Protein AF-A0A950GQM3-F1 (afdb_monomer)

Radius of gyration: 27.3 Å; Cα contacts (8 Å, |Δi|>4): 125; chains: 1; bounding box: 74×33×79 Å

Structure (mmCIF, N/CA/C/O backbone):
data_AF-A0A950GQM3-F1
#
_entry.id   AF-A0A950GQM3-F1
#
loop_
_atom_site.group_PDB
_atom_site.id
_atom_site.type_symbol
_atom_site.label_atom_id
_atom_site.label_alt_id
_atom_site.label_comp_id
_atom_site.label_asym_id
_atom_site.label_entity_id
_atom_site.label_seq_id
_atom_site.pdbx_PDB_ins_code
_atom_site.Cartn_x
_atom_site.Cartn_y
_atom_site.Cartn_z
_atom_site.occupancy
_atom_site.B_iso_or_equiv
_atom_site.auth_seq_id
_atom_site.auth_comp_id
_atom_site.auth_asym_id
_atom_site.auth_atom_id
_atom_site.pdbx_PDB_model_num
ATOM 1 N N . MET A 1 1 ? -43.188 -17.577 -47.346 1.00 51.38 1 MET A N 1
ATOM 2 C CA . MET A 1 1 ? -42.292 -16.451 -47.679 1.00 51.38 1 MET A CA 1
ATOM 3 C C . MET A 1 1 ? -41.549 -16.093 -46.398 1.00 51.38 1 MET A C 1
ATOM 5 O O . MET A 1 1 ? -42.121 -15.475 -45.512 1.00 51.38 1 MET A O 1
ATOM 9 N N . SER A 1 2 ? -40.371 -16.684 -46.215 1.00 47.62 2 SER A N 1
ATOM 10 C CA . SER A 1 2 ? -39.609 -16.724 -44.961 1.00 47.62 2 SER A CA 1
ATOM 11 C C . SER A 1 2 ? -38.844 -15.420 -44.725 1.00 47.62 2 SER A C 1
ATOM 13 O O . SER A 1 2 ? -38.065 -14.982 -45.564 1.00 47.62 2 SER A O 1
ATOM 15 N N . THR A 1 3 ? -39.080 -14.801 -43.572 1.00 55.53 3 THR A N 1
ATOM 16 C CA . THR A 1 3 ? -38.386 -13.603 -43.091 1.00 55.53 3 THR A CA 1
ATOM 17 C C . THR A 1 3 ? -37.027 -13.971 -42.498 1.00 55.53 3 THR A C 1
ATOM 19 O O . THR A 1 3 ? -36.969 -14.485 -41.379 1.00 55.53 3 THR A O 1
ATOM 22 N N . GLU A 1 4 ? -35.936 -13.670 -43.197 1.00 56.16 4 GLU A N 1
ATOM 23 C CA . GLU A 1 4 ? -34.592 -13.702 -42.613 1.00 56.16 4 GLU A CA 1
ATOM 24 C C . GLU A 1 4 ? -34.353 -12.423 -41.797 1.00 56.16 4 GLU A C 1
ATOM 26 O O . GLU A 1 4 ? -34.047 -11.360 -42.336 1.00 56.16 4 GLU A O 1
ATOM 31 N N . ARG A 1 5 ? -34.510 -12.498 -40.469 1.00 62.78 5 ARG A N 1
ATOM 32 C CA . ARG A 1 5 ? -33.988 -11.459 -39.569 1.00 62.78 5 ARG A CA 1
ATOM 33 C C . ARG A 1 5 ? -32.486 -11.685 -39.431 1.00 62.78 5 ARG A C 1
ATOM 35 O O . ARG A 1 5 ? -32.059 -12.492 -38.610 1.00 62.78 5 ARG A O 1
ATOM 42 N N . GLY A 1 6 ? -31.697 -10.992 -40.249 1.00 63.22 6 GLY A N 1
ATOM 43 C CA . GLY A 1 6 ? -30.242 -10.978 -40.115 1.00 63.22 6 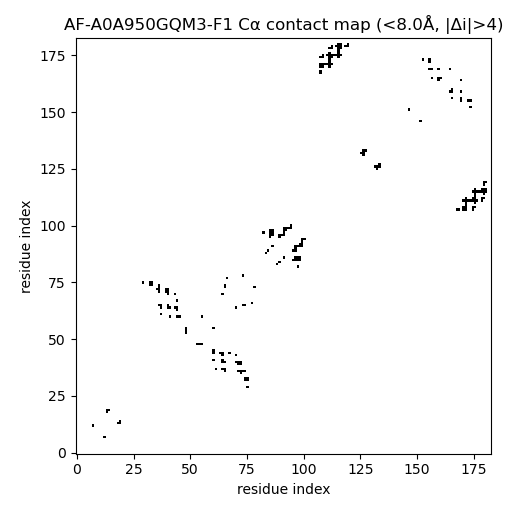GLY A CA 1
ATOM 44 C C . GLY A 1 6 ? -29.851 -10.546 -38.701 1.00 63.22 6 GLY A C 1
ATOM 45 O O . GLY A 1 6 ? -30.244 -9.470 -38.249 1.00 63.22 6 GLY A O 1
ATOM 46 N N . ALA A 1 7 ? -29.119 -11.402 -37.986 1.00 65.38 7 ALA A N 1
ATOM 47 C CA . ALA A 1 7 ? -28.609 -11.088 -36.657 1.00 65.38 7 ALA A CA 1
ATOM 48 C C . ALA A 1 7 ? -27.809 -9.766 -36.698 1.00 65.38 7 ALA A C 1
ATOM 50 O O . ALA A 1 7 ? -27.064 -9.538 -37.658 1.00 65.38 7 ALA A O 1
ATOM 51 N N . PRO A 1 8 ? -27.948 -8.877 -35.695 1.00 61.56 8 PRO A N 1
ATOM 52 C CA . PRO A 1 8 ? -27.270 -7.585 -35.703 1.00 61.56 8 PRO A CA 1
ATOM 53 C C . PRO A 1 8 ? -25.755 -7.782 -35.806 1.00 61.56 8 PRO A C 1
ATOM 55 O O . PRO A 1 8 ? -25.158 -8.531 -35.027 1.00 61.56 8 PRO A O 1
ATOM 58 N N . ARG A 1 9 ? -25.136 -7.110 -36.786 1.00 76.12 9 ARG A N 1
ATOM 59 C CA . ARG A 1 9 ? -23.693 -7.190 -37.057 1.00 76.12 9 ARG A CA 1
ATOM 60 C C . ARG A 1 9 ? -22.921 -6.801 -35.791 1.00 76.12 9 ARG A C 1
ATOM 62 O O . ARG A 1 9 ? -23.296 -5.842 -35.122 1.00 76.12 9 ARG A O 1
ATOM 69 N N . LEU A 1 10 ? -21.835 -7.509 -35.472 1.00 67.88 10 LEU A N 1
ATOM 70 C CA . LEU A 1 10 ? -21.019 -7.295 -34.260 1.00 67.88 10 LEU A CA 1
ATOM 71 C C . LEU A 1 10 ? -20.663 -5.807 -34.043 1.00 67.88 10 LEU A C 1
ATOM 73 O O . LEU A 1 10 ? -20.739 -5.299 -32.929 1.00 67.88 10 LEU A O 1
ATOM 77 N N . LEU A 1 11 ? -20.389 -5.094 -35.140 1.00 65.62 11 LEU A N 1
ATOM 78 C CA . LEU A 1 11 ? -20.119 -3.655 -35.167 1.00 65.62 11 LEU A CA 1
ATOM 79 C C . LEU A 1 11 ? -21.291 -2.799 -34.658 1.00 65.62 11 LEU A C 1
ATOM 81 O O . LEU A 1 11 ? -21.058 -1.858 -33.911 1.00 65.62 11 LEU A O 1
ATOM 85 N N . GLN A 1 12 ? -22.541 -3.150 -34.984 1.00 69.25 12 GLN A N 1
ATOM 86 C CA . GLN A 1 12 ? -23.728 -2.450 -34.473 1.00 69.25 12 GLN A CA 1
ATOM 87 C C . GLN A 1 12 ? -23.947 -2.692 -32.978 1.00 69.25 12 GLN A C 1
ATOM 89 O O . GLN A 1 12 ? -24.425 -1.806 -32.280 1.00 69.25 12 GLN A O 1
ATOM 94 N N . ARG A 1 13 ? -23.584 -3.873 -32.459 1.00 65.44 13 ARG A N 1
ATOM 95 C CA . ARG A 1 13 ? -23.688 -4.167 -31.017 1.00 65.44 13 ARG A CA 1
ATOM 96 C C . ARG A 1 13 ? -22.608 -3.446 -30.209 1.00 65.44 13 ARG A C 1
ATOM 98 O O . ARG A 1 13 ? -22.885 -3.008 -29.100 1.00 65.44 13 ARG A O 1
ATOM 105 N N . LEU A 1 14 ? -21.409 -3.294 -30.775 1.00 61.78 14 LEU A N 1
ATOM 106 C CA . LEU A 1 14 ? -20.315 -2.529 -30.169 1.00 61.78 14 LEU A CA 1
ATOM 107 C C . LEU A 1 14 ? -20.560 -1.014 -30.216 1.00 61.78 14 LEU A C 1
ATOM 109 O O . LEU A 1 14 ? -20.162 -0.317 -29.287 1.00 61.78 14 LEU A O 1
ATOM 113 N N . SER A 1 15 ? -21.239 -0.514 -31.258 1.00 64.69 15 SER A N 1
ATOM 114 C CA . SER A 1 15 ? -21.585 0.908 -31.396 1.00 64.69 15 SER A CA 1
ATOM 115 C C . SER A 1 15 ? -22.869 1.318 -30.666 1.00 64.69 15 SER A C 1
ATOM 117 O O . SER A 1 15 ? -23.065 2.501 -30.419 1.00 64.69 15 SER A O 1
ATOM 119 N N . ALA A 1 16 ? -23.763 0.377 -30.341 1.00 73.00 16 ALA A N 1
ATOM 120 C CA . ALA A 1 16 ? -25.002 0.656 -29.605 1.00 73.00 16 ALA A CA 1
ATOM 121 C C . ALA A 1 16 ? -24.799 0.807 -28.082 1.00 73.00 16 ALA A C 1
ATOM 123 O O . ALA A 1 16 ? -25.741 1.164 -27.379 1.00 73.00 16 ALA A O 1
ATOM 124 N N . GLY A 1 17 ? -23.595 0.534 -27.565 1.00 76.62 17 GLY A N 1
ATOM 125 C CA . GLY A 1 17 ? -23.242 0.681 -26.151 1.00 76.62 17 GLY A CA 1
ATOM 126 C C . GLY A 1 17 ? -21.916 1.418 -25.944 1.00 76.62 17 GLY A C 1
ATOM 127 O O . GLY A 1 17 ? -21.251 1.824 -26.892 1.00 76.62 17 GLY A O 1
ATOM 128 N N 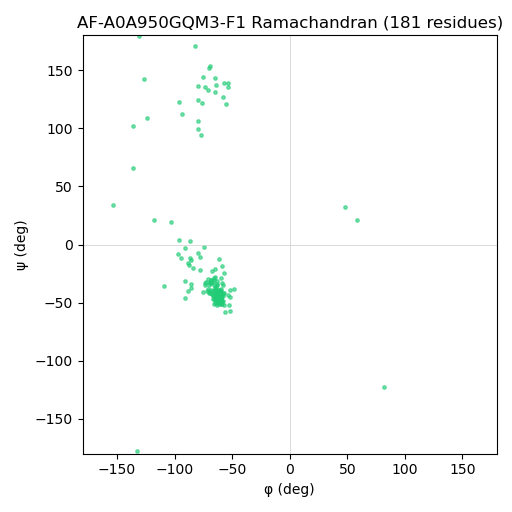. ASN A 1 18 ? -21.490 1.551 -24.688 1.00 82.81 18 ASN A N 1
ATOM 129 C CA . ASN A 1 18 ? -20.291 2.323 -24.327 1.00 82.81 18 ASN A CA 1
ATOM 130 C C . ASN A 1 18 ? -18.960 1.627 -24.676 1.00 82.81 18 ASN A C 1
ATOM 132 O O . ASN A 1 18 ? -17.896 2.206 -24.468 1.00 82.81 18 ASN A O 1
ATOM 136 N N . ALA A 1 19 ? -18.992 0.403 -25.211 1.00 86.50 19 ALA A N 1
ATOM 137 C CA . ALA A 1 19 ? -17.796 -0.390 -25.494 1.00 86.50 19 ALA A CA 1
ATOM 138 C C . ALA A 1 19 ? -16.868 0.280 -26.519 1.00 86.50 19 ALA A C 1
ATOM 140 O O . ALA A 1 19 ? -15.654 0.303 -26.320 1.00 86.50 19 ALA A O 1
ATOM 141 N N . PHE A 1 20 ? -17.427 0.861 -27.587 1.00 88.50 20 PHE A N 1
ATOM 142 C CA . PHE A 1 20 ? -16.632 1.564 -28.593 1.00 88.50 20 PHE A CA 1
ATOM 143 C C . PHE A 1 20 ? -15.947 2.825 -28.026 1.00 88.50 20 PHE A C 1
ATOM 145 O O . PHE A 1 20 ? -14.722 2.905 -28.129 1.00 88.50 20 PHE A O 1
ATOM 152 N N . PRO A 1 21 ? -16.656 3.759 -27.350 1.00 91.19 21 PRO A N 1
ATOM 153 C CA . PRO A 1 21 ? -16.008 4.875 -26.659 1.00 91.19 21 PRO A CA 1
ATOM 154 C C . PRO A 1 21 ? -14.914 4.446 -25.671 1.00 91.19 21 PRO A C 1
ATOM 156 O O . PRO A 1 21 ? -13.835 5.034 -25.666 1.00 91.19 21 PRO A O 1
ATOM 159 N N . ILE A 1 22 ? -15.155 3.401 -24.870 1.00 92.88 22 ILE A N 1
ATOM 160 C CA . ILE A 1 22 ? -14.171 2.894 -23.898 1.00 92.88 22 ILE A CA 1
ATOM 161 C C . ILE A 1 22 ? -12.910 2.396 -24.607 1.00 92.88 22 ILE A C 1
ATOM 163 O O . ILE A 1 22 ? -11.806 2.762 -24.213 1.00 92.88 22 ILE A O 1
ATOM 167 N N . PHE A 1 23 ? -13.058 1.600 -25.669 1.00 94.31 23 PHE A N 1
ATOM 168 C CA . PHE A 1 23 ? -11.916 1.093 -26.427 1.00 94.31 23 PHE A CA 1
ATOM 169 C C . PHE A 1 23 ? -11.078 2.228 -27.021 1.00 94.31 23 PHE A C 1
ATOM 171 O O . PHE A 1 23 ? -9.854 2.199 -26.923 1.00 94.31 23 PHE A O 1
ATOM 178 N N . VAL A 1 24 ? -11.731 3.250 -27.583 1.00 94.56 24 VAL A N 1
ATOM 179 C CA . VAL A 1 24 ? -11.050 4.432 -28.128 1.00 94.56 24 VAL A CA 1
ATOM 180 C C . VAL A 1 24 ? -10.229 5.128 -27.042 1.00 94.56 24 VAL A C 1
ATOM 182 O O . VAL A 1 24 ? -9.046 5.392 -27.247 1.00 94.56 24 VAL A O 1
ATOM 185 N N . VAL A 1 25 ? -10.817 5.373 -25.869 1.00 95.88 25 VAL A N 1
ATOM 186 C CA . VAL A 1 25 ? -10.115 6.020 -24.750 1.00 95.88 25 VAL A CA 1
ATOM 187 C C . VAL A 1 25 ? -8.923 5.183 -24.282 1.00 95.88 25 VAL A C 1
ATOM 189 O O . VAL A 1 25 ? -7.819 5.711 -24.167 1.00 95.88 25 VAL A O 1
ATOM 192 N N . VAL A 1 26 ? -9.111 3.879 -24.065 1.00 95.81 26 VAL A N 1
ATOM 193 C CA . VAL A 1 26 ? -8.032 2.971 -23.636 1.00 95.81 26 VAL A CA 1
ATOM 194 C C . VAL A 1 26 ? -6.905 2.927 -24.666 1.00 95.8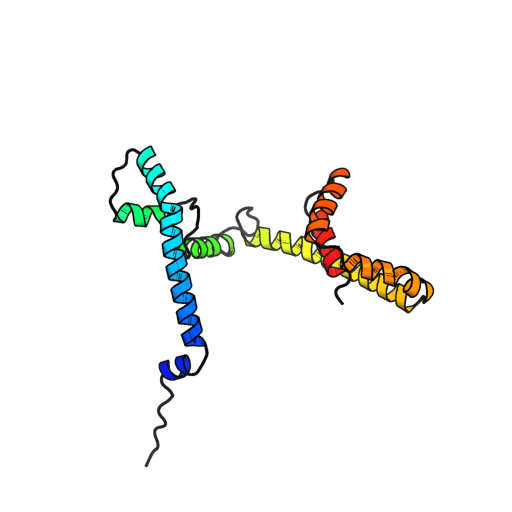1 26 VAL A C 1
ATOM 196 O O . VAL A 1 26 ? -5.736 2.988 -24.297 1.00 95.81 26 VAL A O 1
ATOM 199 N N . PHE A 1 27 ? -7.239 2.878 -25.955 1.00 96.50 27 PHE A N 1
ATOM 200 C CA . PHE A 1 27 ? -6.259 2.894 -27.035 1.00 96.50 27 PHE A CA 1
ATOM 201 C C . PHE A 1 27 ? -5.397 4.164 -27.010 1.00 96.50 27 PHE A C 1
ATOM 203 O O . PHE A 1 27 ? -4.170 4.072 -27.049 1.00 96.50 27 PHE A O 1
ATOM 210 N N . PHE A 1 28 ? -6.012 5.343 -26.865 1.00 97.38 28 PHE A N 1
ATOM 211 C CA . PHE A 1 28 ? -5.265 6.598 -26.748 1.00 97.38 28 PHE A CA 1
ATOM 212 C C . PHE A 1 28 ? -4.403 6.651 -25.484 1.00 97.38 28 PHE A C 1
ATOM 214 O O . PHE A 1 28 ? -3.258 7.090 -25.557 1.00 97.38 28 PHE A O 1
ATOM 221 N N . ILE A 1 29 ? -4.907 6.159 -24.348 1.00 97.06 29 ILE A N 1
ATOM 222 C CA . ILE A 1 29 ? -4.123 6.068 -23.107 1.00 97.06 29 ILE A CA 1
ATOM 223 C C . ILE A 1 29 ? -2.891 5.182 -23.312 1.00 97.06 29 ILE A C 1
ATOM 225 O O . ILE A 1 29 ? -1.793 5.573 -22.922 1.00 97.06 29 ILE A O 1
ATOM 229 N N . LEU A 1 30 ? -3.043 4.019 -23.951 1.00 96.75 30 LEU A N 1
ATOM 230 C CA . LEU A 1 30 ? -1.922 3.118 -24.223 1.00 96.75 30 LEU A CA 1
ATOM 231 C C . LEU A 1 30 ? -0.891 3.757 -25.155 1.00 96.75 30 LEU A C 1
ATOM 233 O O . LEU A 1 30 ? 0.301 3.651 -24.880 1.00 96.75 30 LEU A O 1
ATOM 237 N N . ILE A 1 31 ? -1.323 4.457 -26.209 1.00 96.50 31 ILE A N 1
ATOM 238 C CA . ILE A 1 31 ? -0.405 5.201 -27.084 1.00 96.50 31 ILE A CA 1
ATOM 239 C C . ILE A 1 31 ? 0.376 6.236 -26.277 1.00 96.50 31 ILE A C 1
ATOM 241 O O . ILE A 1 31 ? 1.602 6.264 -26.346 1.00 96.50 31 ILE A O 1
ATOM 245 N N . ILE A 1 32 ? -0.323 7.063 -25.495 1.00 97.31 32 ILE A N 1
ATOM 246 C CA . ILE A 1 32 ? 0.307 8.098 -24.671 1.00 97.31 32 ILE A CA 1
ATOM 247 C C . ILE A 1 32 ? 1.307 7.466 -23.700 1.00 97.31 32 ILE A C 1
ATOM 249 O O . ILE A 1 32 ? 2.412 7.980 -23.551 1.00 97.31 32 ILE A O 1
ATOM 253 N N . TRP A 1 33 ? 0.962 6.332 -23.088 1.00 96.81 33 TRP A N 1
ATOM 254 C CA . TRP A 1 33 ? 1.847 5.622 -22.169 1.00 96.81 33 TRP A CA 1
ATOM 255 C C . TRP A 1 33 ? 3.092 5.079 -22.880 1.00 96.81 33 TRP A C 1
ATOM 257 O O . TRP A 1 33 ? 4.197 5.326 -22.409 1.00 96.81 33 TRP A O 1
ATOM 267 N N . TYR A 1 34 ? 2.965 4.420 -24.034 1.00 95.69 34 TYR A N 1
ATOM 268 C CA . TYR A 1 34 ? 4.131 3.954 -24.798 1.00 95.69 34 TYR A CA 1
ATOM 269 C C . TYR A 1 34 ? 5.046 5.105 -25.224 1.00 95.69 34 TYR A C 1
ATOM 271 O O . TYR A 1 34 ? 6.265 5.012 -25.082 1.00 95.69 34 TYR A O 1
ATOM 279 N N . VAL A 1 35 ? 4.470 6.213 -25.695 1.00 95.31 35 VAL A N 1
ATOM 280 C CA . VAL A 1 35 ? 5.234 7.409 -26.072 1.00 95.31 35 VAL A CA 1
ATOM 281 C C . VAL A 1 35 ? 5.941 8.009 -24.852 1.00 95.31 35 VAL A C 1
ATOM 283 O O . VAL A 1 35 ? 7.130 8.315 -24.922 1.00 95.31 35 VAL A O 1
ATOM 286 N N . ALA A 1 36 ? 5.251 8.131 -23.717 1.00 95.38 36 ALA A N 1
ATOM 287 C CA . ALA A 1 36 ? 5.843 8.622 -22.476 1.00 95.38 36 ALA A CA 1
ATOM 288 C C . ALA A 1 36 ? 6.966 7.702 -21.973 1.00 95.38 36 ALA A C 1
ATOM 290 O O . ALA A 1 36 ? 8.026 8.195 -21.595 1.00 95.38 36 ALA A O 1
ATOM 291 N N . ALA A 1 37 ? 6.766 6.381 -22.017 1.00 95.44 37 ALA A N 1
ATOM 292 C CA . ALA A 1 37 ? 7.771 5.398 -21.620 1.00 95.44 37 ALA A CA 1
ATOM 293 C C . ALA A 1 37 ? 9.035 5.537 -22.471 1.00 95.44 37 ALA A C 1
ATOM 295 O O . ALA A 1 37 ? 10.131 5.590 -21.920 1.00 95.44 37 ALA A O 1
ATOM 296 N N . PHE A 1 38 ? 8.886 5.710 -23.789 1.00 94.62 38 PHE A N 1
ATOM 297 C CA . PHE A 1 38 ? 10.015 5.981 -24.673 1.00 94.62 38 PHE A CA 1
ATOM 298 C C . PHE A 1 38 ? 10.795 7.226 -24.234 1.00 94.62 38 PHE A C 1
ATOM 300 O O . PHE A 1 38 ? 11.980 7.133 -23.932 1.00 94.62 38 PHE A O 1
ATOM 307 N N . PHE A 1 39 ? 10.138 8.386 -24.142 1.00 95.19 39 PHE A N 1
ATOM 308 C CA . PHE A 1 39 ? 10.828 9.640 -23.822 1.00 95.19 39 PHE A CA 1
ATOM 309 C C . PHE A 1 39 ? 11.451 9.646 -22.423 1.00 95.19 39 PHE A C 1
ATOM 311 O O . PHE A 1 39 ? 12.558 10.148 -22.255 1.00 95.19 39 PHE A O 1
ATOM 318 N N . MET A 1 40 ? 10.779 9.070 -21.423 1.00 93.56 40 MET A N 1
ATOM 319 C CA . MET A 1 40 ? 11.284 9.040 -20.047 1.00 93.56 40 MET A CA 1
ATOM 320 C C . MET A 1 40 ? 12.475 8.095 -19.865 1.00 93.56 40 MET A C 1
ATOM 322 O O . MET A 1 40 ? 13.320 8.347 -19.005 1.00 93.56 40 MET A O 1
ATOM 326 N N . ASN A 1 41 ? 12.553 7.025 -20.657 1.00 95.75 41 ASN A N 1
ATOM 327 C CA . ASN A 1 41 ? 13.626 6.031 -20.579 1.00 95.75 41 ASN A CA 1
ATOM 328 C C . ASN A 1 41 ? 14.780 6.315 -21.560 1.00 95.75 41 ASN A C 1
ATOM 330 O O . ASN A 1 41 ? 15.846 5.705 -21.448 1.00 95.75 41 ASN A O 1
ATOM 334 N N . LEU A 1 42 ? 14.584 7.237 -22.508 1.00 93.50 42 LEU A N 1
ATOM 335 C CA . LEU A 1 42 ? 15.529 7.537 -23.583 1.00 93.50 42 LEU A CA 1
ATOM 336 C C . LEU A 1 42 ? 16.891 7.993 -23.063 1.00 93.50 42 LEU A C 1
ATOM 338 O O . LEU A 1 42 ? 17.916 7.471 -23.496 1.00 93.50 42 LEU A O 1
ATOM 342 N N . ASP A 1 43 ? 16.902 8.950 -22.134 1.00 92.44 43 ASP A N 1
ATOM 343 C CA . ASP A 1 43 ? 18.147 9.500 -21.589 1.00 92.44 43 ASP A CA 1
ATOM 344 C C . ASP A 1 43 ? 18.947 8.413 -20.869 1.00 92.44 43 ASP A C 1
ATOM 346 O O . ASP A 1 43 ? 20.146 8.280 -21.086 1.00 92.44 43 ASP A O 1
ATOM 350 N N . LEU A 1 44 ? 18.257 7.545 -20.120 1.00 91.88 44 LEU A N 1
ATOM 351 C CA . LEU A 1 44 ? 18.883 6.403 -19.457 1.00 91.88 44 LEU A CA 1
ATOM 352 C C . LEU A 1 44 ? 19.536 5.447 -20.468 1.00 91.88 44 LEU A C 1
ATOM 354 O O . LEU A 1 44 ? 20.624 4.938 -20.212 1.00 91.88 44 LEU A O 1
ATOM 358 N N . GLN A 1 45 ? 18.897 5.221 -21.622 1.00 93.50 45 GLN A N 1
ATOM 359 C CA . GLN A 1 45 ? 19.448 4.356 -22.666 1.00 93.50 45 GLN A CA 1
ATOM 360 C C . GLN A 1 45 ? 20.642 4.993 -23.380 1.00 93.50 45 GLN A C 1
ATOM 362 O O . GLN A 1 45 ? 21.621 4.312 -23.679 1.00 93.50 45 GLN A O 1
ATOM 367 N N . ARG A 1 46 ? 20.571 6.299 -23.655 1.00 91.06 46 ARG A N 1
ATOM 368 C CA . ARG A 1 46 ? 21.668 7.053 -24.274 1.00 91.06 46 ARG A CA 1
ATOM 369 C C . ARG A 1 46 ? 22.901 7.052 -23.385 1.00 91.06 46 ARG A C 1
ATOM 371 O O . ARG A 1 46 ? 23.989 6.780 -23.882 1.00 91.06 46 ARG A O 1
ATOM 378 N N . ASP A 1 47 ? 22.713 7.285 -22.089 1.00 92.31 47 ASP A N 1
ATOM 379 C CA . ASP A 1 47 ? 23.785 7.219 -21.100 1.00 92.31 47 ASP A CA 1
ATOM 380 C C . ASP A 1 47 ? 24.359 5.797 -21.019 1.00 92.31 47 ASP A C 1
ATOM 382 O O . ASP A 1 47 ? 25.574 5.622 -20.976 1.00 92.31 47 ASP A O 1
ATOM 386 N N . ALA A 1 48 ? 23.509 4.764 -21.060 1.00 90.25 48 ALA A N 1
ATOM 387 C CA . ALA A 1 48 ? 23.955 3.371 -21.068 1.00 90.25 48 ALA A CA 1
ATOM 388 C C . ALA A 1 48 ? 24.829 3.039 -22.291 1.00 90.25 48 ALA A C 1
ATOM 390 O O . ALA A 1 48 ? 25.885 2.429 -22.129 1.00 90.25 48 ALA A O 1
ATOM 391 N N . PHE A 1 49 ? 24.438 3.476 -23.492 1.00 92.44 49 PHE A N 1
ATOM 392 C CA . PHE A 1 49 ? 25.247 3.282 -24.698 1.00 92.44 49 PHE A CA 1
ATOM 393 C C . PHE A 1 49 ? 26.540 4.102 -24.685 1.00 92.44 49 PHE A C 1
ATOM 395 O O . PHE A 1 49 ? 27.579 3.590 -25.098 1.00 92.44 49 PHE A O 1
ATOM 402 N N . ALA A 1 50 ? 26.496 5.340 -24.181 1.00 90.88 50 ALA A N 1
ATOM 403 C CA . ALA A 1 50 ? 27.680 6.185 -24.037 1.00 90.88 50 ALA A CA 1
ATOM 404 C C . ALA A 1 50 ? 28.701 5.569 -23.068 1.00 90.88 50 ALA A C 1
ATOM 406 O O . ALA A 1 50 ? 29.888 5.539 -23.367 1.00 90.88 50 ALA A O 1
ATOM 407 N N . ASN A 1 51 ? 28.241 5.007 -21.948 1.00 92.56 51 ASN A N 1
ATOM 408 C CA . ASN A 1 51 ? 29.103 4.313 -20.986 1.00 92.56 51 ASN A CA 1
ATOM 409 C C . ASN A 1 51 ? 29.697 3.005 -21.535 1.00 92.56 51 ASN A C 1
ATOM 411 O O . ASN A 1 51 ? 30.701 2.526 -21.014 1.00 92.56 51 ASN A O 1
ATOM 415 N N . ALA A 1 52 ? 29.063 2.411 -22.548 1.00 90.88 52 ALA A N 1
ATOM 416 C CA . ALA A 1 52 ? 29.502 1.177 -23.193 1.00 90.88 52 ALA A CA 1
ATOM 417 C C . ALA A 1 52 ? 30.321 1.416 -24.479 1.00 90.88 52 ALA A C 1
ATOM 419 O O . ALA A 1 52 ? 30.647 0.444 -25.159 1.00 90.88 52 ALA A O 1
ATOM 420 N N . ASP A 1 53 ? 30.611 2.677 -24.835 1.00 89.31 53 ASP A N 1
ATOM 421 C CA . ASP A 1 53 ? 31.240 3.082 -26.106 1.00 89.31 53 ASP A CA 1
ATOM 422 C C . ASP A 1 53 ? 30.579 2.437 -27.347 1.00 89.31 53 ASP A C 1
ATOM 424 O O . ASP A 1 53 ? 31.220 2.143 -28.360 1.00 89.31 53 ASP A O 1
ATOM 428 N N . GLN A 1 54 ? 29.264 2.199 -27.279 1.00 88.62 54 GLN A N 1
ATOM 429 C CA . GLN A 1 54 ? 28.516 1.486 -28.310 1.00 88.62 54 GLN A CA 1
ATOM 430 C C . GLN A 1 54 ? 27.854 2.469 -29.283 1.00 88.62 54 GLN A C 1
ATOM 432 O O . GLN A 1 54 ? 27.028 3.295 -28.893 1.00 88.62 54 GLN A O 1
ATOM 437 N N . ALA A 1 55 ? 28.159 2.345 -30.578 1.00 87.19 55 ALA A N 1
ATOM 438 C CA . ALA A 1 55 ? 27.401 3.029 -31.625 1.00 87.19 55 ALA A CA 1
ATOM 439 C C . ALA A 1 55 ? 26.006 2.395 -31.761 1.00 87.19 55 ALA A C 1
ATOM 441 O O . ALA A 1 55 ? 25.892 1.172 -31.835 1.00 87.19 55 ALA A O 1
ATOM 442 N N . TYR A 1 56 ? 24.957 3.219 -31.809 1.00 87.81 56 TYR A N 1
ATOM 443 C CA . TYR A 1 56 ? 23.567 2.761 -31.868 1.00 87.81 56 TYR A CA 1
ATOM 444 C C . TYR A 1 56 ? 22.801 3.384 -33.039 1.00 87.81 56 TYR A C 1
ATOM 446 O O . TYR A 1 56 ? 22.971 4.560 -33.371 1.00 87.81 56 TYR A O 1
ATOM 454 N N . SER A 1 57 ? 21.927 2.589 -33.656 1.00 91.44 57 SER A N 1
ATOM 455 C CA . SER A 1 57 ? 20.925 3.046 -34.621 1.00 91.44 57 SER A CA 1
ATOM 456 C C . SER A 1 57 ? 19.674 3.591 -33.916 1.00 91.44 57 SER A C 1
ATOM 458 O O . SER A 1 57 ? 19.476 3.436 -32.710 1.00 91.44 57 SER A O 1
ATOM 460 N N . THR A 1 58 ? 18.776 4.210 -34.685 1.00 87.88 58 THR A N 1
ATOM 461 C CA . THR A 1 58 ? 17.446 4.616 -34.197 1.00 87.88 58 THR A CA 1
ATOM 462 C C . THR A 1 58 ? 16.591 3.415 -33.781 1.00 87.88 58 THR A C 1
ATOM 464 O O . THR A 1 58 ? 15.847 3.520 -32.810 1.00 87.88 58 THR A O 1
ATOM 467 N N . SER A 1 59 ? 16.731 2.272 -34.462 1.00 88.56 59 SER A N 1
ATOM 468 C CA . SER A 1 59 ? 16.081 1.005 -34.097 1.00 88.56 59 SER A CA 1
ATOM 469 C C . SER A 1 59 ? 16.566 0.488 -32.748 1.00 88.56 59 SER A C 1
ATOM 471 O O . SER A 1 59 ? 15.754 0.186 -31.878 1.00 88.56 59 SER A O 1
ATOM 473 N N . ASP A 1 60 ? 17.884 0.466 -32.560 1.00 89.00 60 ASP A N 1
ATOM 474 C CA . ASP A 1 60 ? 18.536 -0.083 -31.368 1.00 89.00 60 ASP A CA 1
ATOM 475 C C . ASP A 1 60 ? 18.210 0.770 -30.140 1.00 89.00 60 ASP A C 1
ATOM 477 O O . ASP A 1 60 ? 18.067 0.266 -29.028 1.00 89.00 60 ASP A O 1
ATOM 481 N N . LEU A 1 61 ? 18.037 2.078 -30.358 1.00 89.38 61 LEU A N 1
ATOM 482 C CA . LEU A 1 61 ? 17.578 3.001 -29.335 1.00 89.38 61 LEU A CA 1
ATOM 483 C C . LEU A 1 61 ? 16.132 2.710 -28.925 1.00 89.38 61 LEU A C 1
ATOM 485 O O . LEU A 1 61 ? 15.855 2.632 -27.736 1.00 89.38 61 LEU A O 1
ATOM 489 N N . VAL A 1 62 ? 15.218 2.510 -29.879 1.00 91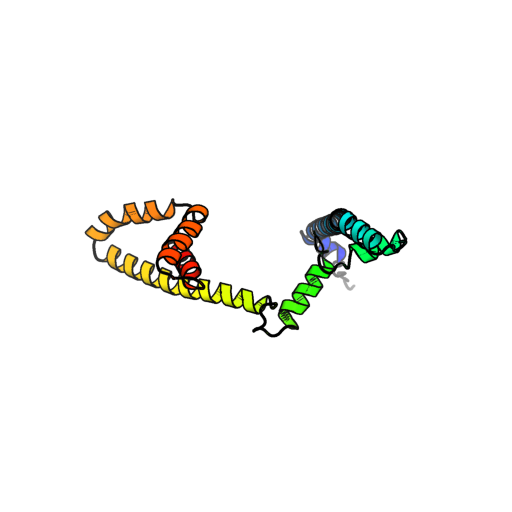.38 62 VAL A N 1
ATOM 490 C CA . VAL A 1 62 ? 13.815 2.180 -29.572 1.00 91.38 62 VAL A CA 1
ATOM 491 C C . VAL A 1 62 ? 13.697 0.843 -28.850 1.00 91.38 62 VAL A C 1
ATOM 493 O O . VAL A 1 62 ? 13.007 0.769 -27.835 1.00 91.38 62 VAL A O 1
ATOM 496 N N . GLU A 1 63 ? 14.381 -0.190 -29.336 1.00 90.38 63 GLU A N 1
ATOM 497 C CA . GLU A 1 63 ? 14.372 -1.515 -28.717 1.00 90.38 63 GLU A CA 1
ATOM 498 C C . GLU A 1 63 ? 14.977 -1.466 -27.312 1.00 90.38 63 GLU A C 1
ATOM 500 O O . GLU A 1 63 ? 14.306 -1.821 -26.342 1.00 90.38 63 GLU A O 1
ATOM 505 N N . GLY A 1 64 ? 16.185 -0.909 -27.183 1.00 88.44 64 GLY A N 1
ATOM 506 C CA . GLY A 1 64 ? 16.880 -0.800 -25.904 1.00 88.44 64 GLY A CA 1
ATOM 507 C C . GLY A 1 64 ? 16.097 0.008 -24.872 1.00 88.44 64 GLY A C 1
ATOM 508 O O . GLY A 1 64 ? 16.025 -0.387 -23.714 1.00 88.44 64 GLY A O 1
ATOM 509 N N . THR A 1 65 ? 15.444 1.102 -25.279 1.00 92.00 65 THR A N 1
ATOM 510 C CA . THR A 1 65 ? 14.600 1.919 -24.393 1.00 92.00 65 THR A CA 1
ATOM 511 C C . THR A 1 65 ? 13.350 1.174 -23.903 1.00 92.00 65 THR A C 1
ATOM 513 O O . THR A 1 65 ? 12.888 1.433 -22.790 1.00 92.00 65 THR A O 1
ATOM 516 N N . MET A 1 66 ? 12.800 0.250 -24.698 1.00 91.62 66 MET A N 1
ATOM 517 C CA . MET A 1 66 ? 11.581 -0.499 -24.359 1.00 91.62 66 MET A CA 1
ATOM 518 C C . MET A 1 66 ? 11.837 -1.783 -23.564 1.00 91.62 66 MET A C 1
ATOM 520 O O . MET A 1 66 ? 10.898 -2.307 -22.967 1.00 91.62 66 MET A O 1
ATOM 524 N N . SER A 1 67 ? 13.076 -2.279 -23.524 1.00 91.88 67 SER A N 1
ATOM 525 C CA . SER A 1 67 ? 13.435 -3.557 -22.894 1.00 91.88 67 SER A CA 1
ATOM 526 C C . SER A 1 67 ? 14.415 -3.423 -21.722 1.00 91.88 67 SER A C 1
ATOM 528 O O . SER A 1 67 ? 15.108 -4.381 -21.386 1.00 91.88 67 SER A O 1
ATOM 530 N N . GLN A 1 68 ? 14.513 -2.244 -21.104 1.00 90.00 68 GLN A N 1
ATOM 531 C CA . GLN A 1 68 ? 15.428 -2.016 -19.981 1.00 90.00 68 GLN A CA 1
ATOM 532 C C . GLN A 1 68 ? 15.040 -2.850 -18.753 1.00 90.00 68 GLN A C 1
ATOM 534 O O . GLN A 1 68 ? 13.859 -2.953 -18.426 1.00 90.00 68 GLN A O 1
ATOM 539 N N . ASP A 1 69 ? 16.034 -3.340 -18.006 1.00 86.81 69 ASP A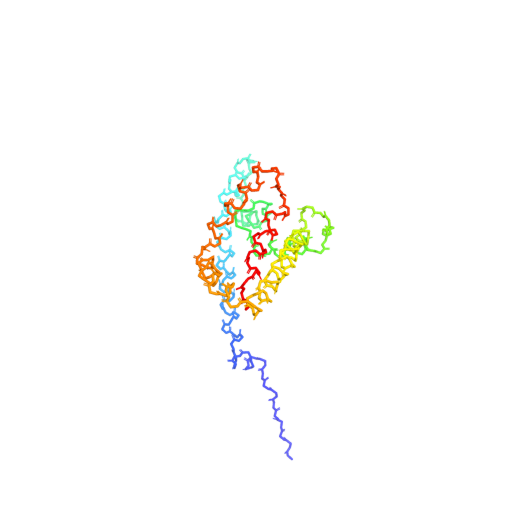 N 1
ATOM 540 C CA . ASP A 1 69 ? 15.812 -4.046 -16.732 1.00 86.81 69 ASP A CA 1
ATOM 541 C C . ASP A 1 69 ? 15.291 -3.123 -15.619 1.00 86.81 69 ASP A C 1
ATOM 543 O O . ASP A 1 69 ? 14.605 -3.557 -14.694 1.00 86.81 69 ASP A O 1
ATOM 547 N N . ARG A 1 70 ? 15.670 -1.839 -15.662 1.00 87.19 70 ARG A N 1
ATOM 548 C CA . ARG A 1 70 ? 15.318 -0.828 -14.650 1.00 87.19 70 ARG A CA 1
ATOM 549 C C . ARG A 1 70 ? 14.884 0.486 -15.309 1.00 87.19 70 ARG A C 1
ATOM 551 O O . ARG A 1 70 ? 15.591 1.487 -15.179 1.00 87.19 70 ARG A O 1
ATOM 558 N N . PRO A 1 71 ? 13.752 0.487 -16.032 1.00 92.38 71 PRO A N 1
ATOM 559 C CA . PRO A 1 71 ? 13.246 1.686 -16.680 1.00 92.38 71 PRO A CA 1
ATOM 560 C C . PRO A 1 71 ? 12.753 2.691 -15.635 1.00 92.38 71 PRO A C 1
ATOM 562 O O . PRO A 1 71 ? 12.315 2.315 -14.545 1.00 92.38 71 PRO A O 1
ATOM 565 N N . ARG A 1 72 ? 12.768 3.983 -15.977 1.00 92.38 72 ARG A N 1
ATOM 566 C CA . ARG A 1 72 ? 12.129 5.022 -15.152 1.00 92.38 72 ARG A CA 1
ATOM 567 C C . ARG A 1 72 ? 10.609 4.899 -15.202 1.00 92.38 72 ARG A C 1
ATOM 569 O O . ARG A 1 72 ? 9.950 5.022 -14.175 1.00 92.38 72 ARG A O 1
ATOM 576 N N . LEU A 1 73 ? 10.069 4.645 -16.394 1.00 93.50 73 LEU A N 1
ATOM 577 C CA . LEU A 1 73 ? 8.664 4.325 -16.615 1.00 93.50 73 LEU A CA 1
ATOM 578 C C . LEU A 1 73 ? 8.571 2.982 -17.356 1.00 93.50 73 LEU A C 1
ATOM 580 O O . LEU A 1 73 ? 8.912 2.929 -18.538 1.00 93.50 73 LEU A O 1
ATOM 584 N N . PRO A 1 74 ? 8.130 1.894 -16.706 1.00 94.38 74 PRO A N 1
ATOM 585 C CA . PRO A 1 74 ? 7.984 0.605 -17.373 1.00 94.38 74 PRO A CA 1
ATOM 586 C C . PRO A 1 74 ? 6.917 0.669 -18.469 1.00 94.38 74 PRO A C 1
ATOM 588 O O . PRO A 1 74 ? 5.837 1.247 -18.285 1.00 94.38 74 PRO A O 1
ATOM 591 N N . ALA A 1 75 ? 7.222 0.067 -19.616 1.00 95.31 75 ALA A N 1
ATOM 592 C CA . ALA A 1 75 ? 6.282 -0.028 -20.719 1.00 95.31 75 ALA A CA 1
ATOM 593 C C . ALA A 1 75 ? 5.127 -0.992 -20.371 1.00 95.31 75 ALA A C 1
ATOM 595 O O . ALA A 1 75 ? 5.326 -1.946 -19.610 1.00 95.31 75 ALA A O 1
ATOM 596 N N . PRO A 1 76 ? 3.923 -0.810 -20.950 1.00 94.75 76 PRO A N 1
ATOM 597 C CA . PRO A 1 76 ? 2.762 -1.648 -20.637 1.00 94.75 76 PRO A CA 1
ATOM 598 C C . PRO A 1 76 ? 3.013 -3.159 -20.757 1.00 94.75 76 PRO A C 1
ATOM 600 O O . PRO A 1 76 ? 2.553 -3.929 -19.919 1.00 94.75 76 PRO A O 1
ATOM 603 N N . HIS A 1 77 ? 3.769 -3.594 -21.770 1.00 94.19 77 HIS A N 1
ATOM 604 C CA . HIS A 1 77 ? 4.112 -5.008 -21.950 1.00 94.19 77 HIS A CA 1
ATOM 605 C C . HIS A 1 77 ? 5.084 -5.529 -20.880 1.00 94.19 77 HIS A C 1
ATOM 607 O O . HIS A 1 77 ? 4.961 -6.679 -20.472 1.00 94.19 77 HIS A O 1
ATOM 613 N N . GLN A 1 78 ? 6.005 -4.694 -20.384 1.00 94.06 78 GLN A N 1
ATOM 614 C CA . GLN A 1 78 ? 6.903 -5.062 -19.286 1.00 94.06 78 GLN A CA 1
ATOM 615 C C . GLN A 1 78 ? 6.115 -5.251 -17.988 1.00 94.06 78 GLN A C 1
ATOM 617 O O . GLN A 1 78 ? 6.365 -6.200 -17.255 1.00 94.06 78 GLN A O 1
ATOM 622 N N . ILE A 1 79 ? 5.118 -4.395 -17.734 1.00 93.50 79 ILE A N 1
ATOM 623 C CA . ILE A 1 79 ? 4.197 -4.569 -16.603 1.00 93.50 79 ILE A CA 1
ATOM 624 C C . ILE A 1 79 ? 3.416 -5.875 -16.733 1.00 93.50 79 ILE A C 1
ATOM 626 O O . ILE A 1 79 ? 3.326 -6.623 -15.764 1.00 93.50 79 ILE A O 1
ATOM 630 N N . ALA A 1 80 ? 2.869 -6.167 -17.916 1.00 93.75 80 ALA A N 1
ATOM 631 C CA . ALA A 1 80 ? 2.131 -7.406 -18.144 1.00 93.75 80 ALA A CA 1
ATOM 632 C C . ALA A 1 80 ? 3.009 -8.648 -17.901 1.00 93.75 80 ALA A C 1
ATOM 634 O O . ALA A 1 80 ? 2.586 -9.557 -17.190 1.00 93.75 80 ALA A O 1
ATOM 635 N N . ALA A 1 81 ? 4.238 -8.651 -18.426 1.00 92.94 81 ALA A N 1
ATOM 636 C CA . ALA A 1 81 ? 5.195 -9.736 -18.226 1.00 92.94 81 ALA A CA 1
ATOM 637 C C . ALA A 1 81 ? 5.625 -9.879 -16.755 1.00 92.94 81 ALA A C 1
ATOM 639 O O . ALA A 1 81 ? 5.702 -10.989 -16.237 1.00 92.94 81 ALA A O 1
ATOM 640 N N . GLU A 1 82 ? 5.868 -8.769 -16.053 1.00 92.00 82 GLU A N 1
ATOM 641 C CA . GLU A 1 82 ? 6.265 -8.811 -14.644 1.00 92.00 82 GLU A CA 1
ATOM 642 C C . GLU A 1 82 ? 5.106 -9.251 -13.740 1.00 92.00 82 GLU A C 1
ATOM 644 O O . GLU A 1 82 ? 5.329 -9.975 -12.773 1.00 92.00 82 GLU A O 1
ATOM 649 N N . ILE A 1 83 ? 3.858 -8.884 -14.052 1.00 93.56 83 ILE A N 1
ATOM 650 C CA . ILE A 1 83 ? 2.679 -9.407 -13.345 1.00 93.56 83 ILE A CA 1
ATOM 651 C C . ILE A 1 83 ? 2.589 -10.920 -13.533 1.00 93.56 83 ILE A C 1
ATOM 653 O O . ILE A 1 83 ? 2.477 -11.635 -12.542 1.00 93.56 83 ILE A O 1
ATOM 657 N N . ASP A 1 84 ? 2.678 -11.413 -14.768 1.00 94.69 84 ASP A N 1
ATOM 658 C CA . ASP A 1 84 ? 2.584 -12.848 -15.055 1.00 94.69 84 ASP A CA 1
ATOM 659 C C . ASP A 1 84 ? 3.655 -13.643 -14.290 1.00 94.69 84 ASP A C 1
ATOM 661 O O . ASP A 1 84 ? 3.359 -14.552 -13.508 1.00 94.69 84 ASP A O 1
ATOM 665 N N . LYS A 1 85 ? 4.900 -13.175 -14.373 1.00 92.25 85 LYS A N 1
ATOM 666 C CA . LYS A 1 85 ? 6.043 -13.733 -13.652 1.00 92.25 85 LYS A CA 1
ATOM 667 C C . LYS A 1 85 ? 5.874 -13.701 -12.133 1.00 92.25 85 LYS A C 1
ATOM 669 O O . LYS A 1 85 ? 6.086 -14.704 -11.452 1.00 92.25 85 LYS A O 1
ATOM 674 N N . THR A 1 86 ? 5.527 -12.548 -11.562 1.00 93.00 86 THR A N 1
ATOM 675 C CA . THR A 1 86 ? 5.493 -12.366 -10.098 1.00 93.00 86 THR A CA 1
ATOM 676 C C . THR A 1 86 ? 4.264 -12.977 -9.436 1.00 93.00 86 THR A C 1
ATOM 678 O O . THR A 1 86 ? 4.309 -13.262 -8.231 1.00 93.00 86 THR A O 1
ATOM 681 N N . VAL A 1 87 ? 3.188 -13.182 -10.198 1.00 92.56 87 VAL A N 1
ATOM 682 C CA . VAL A 1 87 ? 1.946 -13.796 -9.727 1.00 92.56 87 VAL A CA 1
ATOM 683 C C . VAL A 1 87 ? 1.950 -15.308 -9.934 1.00 92.56 87 VAL A C 1
ATOM 685 O O . VAL A 1 87 ? 1.591 -16.024 -9.001 1.00 92.56 87 VAL A O 1
ATOM 688 N N . PHE A 1 88 ? 2.349 -15.796 -11.114 1.00 93.56 88 PHE A N 1
ATOM 689 C CA . PHE A 1 88 ? 2.164 -17.201 -11.493 1.00 93.56 88 PHE A CA 1
ATOM 690 C C . PHE A 1 88 ? 3.456 -18.022 -11.534 1.00 93.56 88 PHE A C 1
ATOM 692 O O . PHE A 1 88 ? 3.423 -19.199 -11.180 1.00 93.56 88 PHE A O 1
ATOM 699 N N . GLU A 1 89 ? 4.587 -17.442 -11.943 1.00 91.44 89 GLU A N 1
ATOM 700 C CA . GLU A 1 89 ? 5.833 -18.210 -12.117 1.00 91.44 89 GLU A CA 1
ATOM 701 C C . GLU A 1 89 ? 6.671 -18.303 -10.836 1.00 91.44 89 GLU A C 1
ATOM 703 O O . GLU A 1 89 ? 7.273 -19.337 -10.535 1.00 91.44 89 GLU A O 1
ATOM 708 N N . LEU A 1 90 ? 6.752 -17.212 -10.071 1.00 91.38 90 LEU A N 1
ATOM 709 C CA . LEU A 1 90 ? 7.522 -17.181 -8.832 1.00 91.38 90 LEU A CA 1
ATOM 710 C C . LEU A 1 90 ? 6.796 -17.916 -7.701 1.00 91.38 90 LEU A C 1
ATOM 712 O O . LEU A 1 90 ? 5.584 -17.811 -7.537 1.00 91.38 90 LEU A O 1
ATOM 716 N N . SER A 1 91 ? 7.569 -18.589 -6.841 1.00 91.25 91 SER A N 1
ATOM 717 C CA . SER A 1 91 ? 7.033 -19.195 -5.615 1.00 91.25 91 SER A CA 1
ATOM 718 C C . SER A 1 91 ? 6.261 -18.160 -4.775 1.00 91.25 91 SER A C 1
ATOM 720 O O . SER A 1 91 ? 6.816 -17.083 -4.515 1.00 91.25 91 SER A O 1
ATOM 722 N N . PRO A 1 92 ? 5.067 -18.493 -4.243 1.00 89.00 92 PRO A N 1
ATOM 723 C CA . PRO A 1 92 ? 4.284 -17.604 -3.377 1.00 89.00 92 PRO A CA 1
ATOM 724 C C . PRO A 1 92 ? 5.003 -17.149 -2.099 1.00 89.00 92 PRO A C 1
ATOM 726 O O . PRO A 1 92 ? 4.601 -16.172 -1.478 1.00 89.00 92 PRO A O 1
ATOM 729 N N . SER A 1 93 ? 6.065 -17.846 -1.682 1.00 90.38 93 SER A N 1
ATOM 730 C CA . SER A 1 93 ? 6.896 -17.481 -0.525 1.00 90.38 93 SER A CA 1
ATOM 731 C C . SER A 1 93 ? 8.086 -16.577 -0.874 1.00 90.38 93 SER A C 1
ATOM 733 O O . SER A 1 93 ? 8.842 -16.167 0.008 1.00 90.38 93 SER A O 1
ATOM 735 N N . SER A 1 94 ? 8.291 -16.272 -2.158 1.00 91.38 94 SER A N 1
ATOM 736 C CA . SER A 1 94 ? 9.395 -15.432 -2.614 1.00 91.38 94 SER A CA 1
ATOM 737 C C . SER A 1 94 ? 9.155 -13.967 -2.262 1.00 91.38 94 SER A C 1
ATOM 739 O O . SER A 1 94 ? 8.105 -13.413 -2.572 1.00 91.38 94 SER A O 1
ATOM 741 N N . LYS A 1 95 ? 10.187 -13.286 -1.748 1.00 89.88 95 LYS A N 1
ATOM 742 C CA . LYS A 1 95 ? 10.171 -11.826 -1.516 1.00 89.88 95 LYS A CA 1
ATOM 743 C C . LYS A 1 95 ? 9.981 -10.998 -2.796 1.00 89.88 95 LYS A C 1
ATOM 745 O O . LYS A 1 95 ? 9.794 -9.795 -2.708 1.00 89.88 95 LYS A O 1
ATOM 750 N N . ARG A 1 96 ? 10.099 -11.617 -3.975 1.00 89.69 96 ARG A N 1
ATOM 751 C CA . ARG A 1 96 ? 9.834 -10.979 -5.275 1.00 89.69 96 ARG A CA 1
ATOM 752 C C . ARG A 1 96 ? 8.426 -11.268 -5.805 1.00 89.69 96 ARG A C 1
ATOM 754 O O . ARG A 1 96 ? 8.052 -10.706 -6.822 1.00 89.69 96 ARG A O 1
ATOM 761 N N . SER A 1 97 ? 7.667 -12.155 -5.162 1.00 93.56 97 SER A N 1
ATOM 762 C CA . SER A 1 97 ? 6.313 -12.489 -5.598 1.00 93.56 97 SER A CA 1
ATOM 763 C C . SER A 1 97 ? 5.322 -11.419 -5.148 1.00 93.56 97 SER A C 1
ATOM 765 O O . SER A 1 97 ? 5.331 -10.980 -3.994 1.00 93.56 97 SER A O 1
ATOM 767 N N . LEU A 1 98 ? 4.416 -11.040 -6.050 1.00 93.06 98 LEU A N 1
ATOM 768 C CA . LEU A 1 98 ? 3.317 -10.138 -5.724 1.00 93.06 98 LEU A CA 1
ATOM 769 C C . LEU A 1 98 ? 2.312 -10.816 -4.781 1.00 93.06 98 LEU A C 1
ATOM 771 O O . LEU A 1 98 ? 1.742 -10.159 -3.911 1.00 93.06 98 LEU A O 1
ATOM 775 N N . VAL A 1 99 ? 2.162 -12.141 -4.888 1.00 94.50 99 VAL A N 1
ATOM 776 C CA . VAL A 1 99 ? 1.305 -12.951 -4.007 1.00 94.50 99 VAL A CA 1
ATOM 777 C C . VAL A 1 99 ? 1.804 -12.901 -2.567 1.00 94.50 99 VAL A C 1
ATOM 779 O O . VAL A 1 99 ? 0.995 -12.725 -1.658 1.00 94.50 99 VAL A O 1
ATOM 782 N N . TYR A 1 100 ? 3.122 -12.967 -2.351 1.00 94.31 100 TYR A N 1
ATOM 783 C CA . TYR A 1 100 ? 3.715 -12.827 -1.019 1.00 94.31 100 TYR A CA 1
ATOM 784 C C . TYR A 1 100 ? 3.314 -11.498 -0.363 1.00 94.31 100 TYR A C 1
ATOM 786 O O . TYR A 1 100 ? 2.791 -11.470 0.750 1.00 94.31 100 TYR A O 1
ATOM 794 N N . HIS A 1 101 ? 3.505 -10.381 -1.069 1.00 94.31 101 HIS A N 1
ATOM 795 C CA . HIS A 1 101 ? 3.156 -9.051 -0.559 1.00 94.31 101 HIS A CA 1
ATOM 796 C C . HIS A 1 101 ? 1.644 -8.831 -0.421 1.00 94.31 101 HIS A C 1
ATOM 798 O O . HIS A 1 101 ? 1.204 -8.154 0.515 1.00 94.31 101 HIS A O 1
ATOM 804 N N . GLY A 1 102 ? 0.852 -9.437 -1.308 1.00 94.81 102 GLY A N 1
ATOM 805 C CA . GLY A 1 102 ? -0.601 -9.495 -1.191 1.00 94.81 102 GLY A CA 1
ATOM 806 C C . GLY A 1 102 ? -1.027 -10.199 0.095 1.00 94.81 102 GLY A C 1
ATOM 807 O O . GLY A 1 102 ? -1.818 -9.648 0.856 1.00 94.81 102 GLY A O 1
ATOM 808 N N . ALA A 1 103 ? -0.434 -11.357 0.396 1.00 94.19 103 ALA A N 1
ATOM 809 C CA . ALA A 1 103 ? -0.695 -12.107 1.620 1.00 94.19 103 ALA A CA 1
ATOM 810 C C . ALA A 1 103 ? -0.290 -11.327 2.881 1.00 94.19 103 ALA A C 1
ATOM 812 O O . ALA A 1 103 ? -1.078 -11.259 3.817 1.00 94.19 103 ALA A O 1
ATOM 813 N N . VAL A 1 104 ? 0.875 -10.664 2.892 1.00 93.50 104 VAL A N 1
ATOM 814 C CA . VAL A 1 104 ? 1.296 -9.817 4.029 1.00 93.50 104 VAL A CA 1
ATOM 815 C C . VAL A 1 104 ? 0.313 -8.670 4.281 1.00 93.50 104 VAL A C 1
ATOM 817 O O . VAL A 1 104 ? 0.021 -8.333 5.428 1.00 93.50 104 VAL A O 1
ATOM 820 N N . THR A 1 105 ? -0.197 -8.049 3.214 1.00 94.81 105 THR A N 1
ATOM 821 C CA . THR A 1 105 ? -1.217 -6.996 3.330 1.00 94.81 105 THR A CA 1
ATOM 822 C C . THR A 1 105 ? -2.520 -7.572 3.875 1.00 94.81 105 THR A C 1
ATOM 824 O O . THR A 1 105 ? -3.075 -7.032 4.828 1.00 94.81 105 THR A O 1
ATOM 827 N N . LEU A 1 106 ? -2.964 -8.701 3.319 1.00 96.00 106 LEU A N 1
ATOM 828 C CA . LEU A 1 106 ? -4.187 -9.380 3.726 1.00 96.00 106 LEU A CA 1
ATOM 829 C C . LEU A 1 106 ? -4.141 -9.818 5.193 1.00 96.00 106 LEU A C 1
ATOM 831 O O . LEU A 1 106 ? -5.112 -9.610 5.908 1.00 96.00 106 LEU A O 1
ATOM 835 N N . GLU A 1 107 ? -3.025 -10.377 5.660 1.00 96.12 107 GLU A N 1
ATOM 836 C CA . GLU A 1 107 ? -2.848 -10.812 7.048 1.00 96.12 107 GLU A CA 1
ATOM 837 C C . GLU A 1 107 ? -2.997 -9.636 8.022 1.00 96.12 107 GLU A C 1
ATOM 839 O O . GLU A 1 107 ? -3.772 -9.710 8.976 1.00 96.12 107 GLU A O 1
ATOM 844 N N . ALA A 1 108 ? -2.319 -8.516 7.744 1.00 95.44 108 ALA A N 1
ATOM 845 C CA . ALA A 1 108 ? -2.437 -7.308 8.555 1.00 95.44 108 ALA A CA 1
ATOM 846 C C . ALA A 1 108 ? -3.871 -6.755 8.552 1.00 95.44 108 ALA A C 1
ATOM 848 O O . ALA A 1 108 ? -4.380 -6.356 9.601 1.00 95.44 108 ALA A O 1
ATOM 849 N N . THR A 1 109 ? -4.532 -6.757 7.389 1.00 95.38 109 THR A N 1
ATOM 850 C CA . THR A 1 109 ? -5.917 -6.298 7.251 1.00 95.38 109 THR A CA 1
ATOM 851 C C . THR A 1 109 ? -6.898 -7.200 7.990 1.00 95.38 109 THR A C 1
ATOM 853 O O . THR A 1 109 ? -7.760 -6.692 8.696 1.00 95.38 109 THR A O 1
ATOM 856 N N . LEU A 1 110 ? -6.771 -8.524 7.878 1.00 97.06 110 LEU A N 1
ATOM 857 C CA . LEU A 1 110 ? -7.648 -9.482 8.554 1.00 97.06 110 LEU A CA 1
ATOM 858 C C . LEU A 1 110 ? -7.474 -9.435 10.071 1.00 97.06 110 LEU A C 1
ATOM 860 O O . LEU A 1 110 ? -8.468 -9.418 10.794 1.00 97.06 110 LEU A O 1
ATOM 864 N N . LEU A 1 111 ? -6.229 -9.372 10.553 1.00 96.62 111 LEU A N 1
ATOM 865 C CA . LEU A 1 111 ? -5.949 -9.238 11.980 1.00 96.62 111 LEU A CA 1
ATOM 866 C C . LEU A 1 111 ? -6.528 -7.927 12.520 1.00 96.62 111 LEU A C 1
ATOM 868 O O . LEU A 1 111 ? -7.231 -7.928 13.529 1.00 96.62 111 LEU A O 1
ATOM 872 N N . GLY A 1 112 ? -6.277 -6.818 11.820 1.00 95.12 112 GLY A N 1
ATOM 873 C CA . GLY A 1 112 ? -6.837 -5.524 12.181 1.00 95.12 112 GLY A CA 1
ATOM 874 C C . GLY A 1 112 ? -8.363 -5.534 12.171 1.00 95.12 112 GLY A C 1
ATOM 875 O O . GLY A 1 112 ? -8.971 -5.136 13.155 1.00 95.12 112 GLY A O 1
ATOM 876 N N . PHE A 1 113 ? -8.981 -6.064 11.116 1.00 95.38 113 PHE A N 1
ATOM 877 C CA . PHE A 1 113 ? -10.433 -6.195 10.993 1.00 95.38 113 PHE A CA 1
ATOM 878 C C . PHE A 1 113 ? -11.047 -7.014 12.129 1.00 95.38 113 PHE A C 1
ATOM 880 O O . PHE A 1 113 ? -12.059 -6.605 12.695 1.00 95.38 113 PHE A O 1
ATOM 887 N N . ALA A 1 114 ? -10.437 -8.144 12.491 1.00 95.94 114 ALA A N 1
ATOM 888 C CA . ALA A 1 114 ? -10.903 -8.974 13.596 1.00 95.94 114 ALA A CA 1
ATOM 889 C C . ALA A 1 114 ? -10.853 -8.210 14.928 1.00 95.94 114 ALA A C 1
ATOM 891 O O . ALA A 1 114 ? -11.834 -8.205 15.672 1.00 95.94 114 ALA A O 1
ATOM 892 N N . ILE A 1 115 ? -9.742 -7.518 15.204 1.00 95.31 115 ILE A N 1
ATOM 893 C CA . ILE A 1 115 ? -9.570 -6.711 16.419 1.00 95.31 115 ILE A CA 1
ATOM 894 C C . ILE A 1 115 ? -10.557 -5.539 16.436 1.00 95.31 115 ILE A C 1
ATOM 896 O O . ILE A 1 115 ? -11.269 -5.350 17.420 1.00 95.31 115 ILE A O 1
ATOM 900 N N . GLY A 1 116 ? -10.627 -4.763 15.354 1.00 93.75 116 GLY A N 1
ATOM 901 C CA . GLY A 1 116 ? -11.494 -3.593 15.252 1.00 93.75 116 GLY A CA 1
ATOM 902 C C . GLY A 1 116 ? -12.971 -3.960 15.345 1.00 93.75 116 GLY A C 1
ATOM 903 O O . GLY A 1 116 ? -13.688 -3.345 16.128 1.00 93.75 116 GLY A O 1
ATOM 904 N N . SER A 1 117 ? -13.408 -5.015 14.652 1.00 93.50 117 SER A N 1
ATOM 905 C CA . SER A 1 117 ? -14.793 -5.502 14.725 1.00 93.50 117 SER A CA 1
ATOM 906 C C . SER A 1 117 ? -15.146 -6.017 16.119 1.00 93.50 117 SER A C 1
ATOM 908 O O . SER A 1 117 ? -16.228 -5.727 16.621 1.00 93.50 117 SER A O 1
ATOM 910 N N . ALA A 1 118 ? -14.240 -6.754 16.773 1.00 94.62 118 ALA A N 1
ATOM 911 C CA . ALA A 1 118 ? -14.463 -7.227 18.137 1.00 94.62 118 ALA A CA 1
ATOM 912 C C . ALA A 1 118 ? -14.591 -6.055 19.120 1.00 94.62 118 ALA A C 1
ATOM 914 O O . ALA A 1 118 ? -15.529 -6.015 19.913 1.00 94.62 118 ALA A O 1
ATOM 915 N N . LEU A 1 119 ? -13.687 -5.075 19.042 1.00 93.06 119 LEU A N 1
ATOM 916 C CA . LEU A 1 119 ? -13.724 -3.883 19.890 1.00 93.06 119 LEU A CA 1
ATOM 917 C C . LEU A 1 119 ? -14.965 -3.021 19.622 1.00 93.06 119 LEU A C 1
ATOM 919 O O . LEU A 1 119 ? -15.612 -2.586 20.573 1.00 93.06 119 LEU A O 1
ATOM 923 N N . GLY A 1 120 ? -15.324 -2.809 18.355 1.00 91.50 120 GLY A N 1
ATOM 924 C CA . GLY A 1 120 ? -16.518 -2.061 17.958 1.00 91.50 120 GLY A CA 1
ATOM 925 C C . GLY A 1 120 ? -17.801 -2.739 18.436 1.00 91.50 120 GLY A C 1
ATOM 926 O O . GLY A 1 120 ? -18.651 -2.092 19.043 1.00 91.50 120 GLY A O 1
ATOM 927 N N . MET A 1 121 ? -17.903 -4.063 18.272 1.00 92.94 121 MET A N 1
ATOM 928 C CA . MET A 1 121 ? -19.027 -4.859 18.775 1.00 92.94 121 MET A CA 1
ATOM 929 C C . MET A 1 121 ? -19.150 -4.763 20.299 1.00 92.94 121 MET A C 1
ATOM 931 O O . MET A 1 121 ? -20.235 -4.508 20.819 1.00 92.94 121 MET A O 1
ATOM 935 N N . LEU A 1 122 ? -18.041 -4.929 21.028 1.00 92.62 122 LEU A N 1
ATOM 936 C CA . LEU A 1 122 ? -18.028 -4.796 22.487 1.00 92.62 122 LEU A CA 1
ATOM 937 C C . LEU A 1 122 ? -18.481 -3.400 22.924 1.00 92.62 122 LEU A C 1
ATOM 939 O O . LEU A 1 122 ? -19.295 -3.273 23.840 1.00 92.62 122 LEU A O 1
ATOM 943 N N . LEU A 1 123 ? -17.996 -2.354 22.254 1.00 91.00 123 LEU A N 1
ATOM 944 C CA . LEU A 1 123 ? -18.377 -0.977 22.544 1.00 91.00 123 LEU A CA 1
ATOM 945 C C . LEU A 1 123 ? -19.861 -0.718 22.269 1.00 91.00 123 LEU A C 1
ATOM 947 O O . LEU A 1 123 ? -20.533 -0.115 23.105 1.00 91.00 123 LEU A O 1
ATOM 951 N N . ALA A 1 124 ? -20.388 -1.218 21.151 1.00 90.69 124 ALA A N 1
ATOM 952 C CA . ALA A 1 124 ? -21.802 -1.112 20.809 1.00 90.69 124 ALA A CA 1
ATOM 953 C C . ALA A 1 124 ? -22.686 -1.776 21.874 1.00 90.69 124 ALA A C 1
ATOM 955 O O . ALA A 1 124 ? -23.641 -1.167 22.356 1.00 90.69 124 ALA A O 1
ATOM 956 N N . VAL A 1 125 ? -22.327 -2.987 22.317 1.00 93.44 125 VAL A N 1
ATOM 957 C CA . VAL A 1 125 ? -23.037 -3.686 23.399 1.00 93.44 125 VAL A CA 1
ATOM 958 C C . VAL A 1 125 ? -23.008 -2.868 24.693 1.00 93.44 125 VAL A C 1
ATOM 960 O O . VAL A 1 125 ? -24.049 -2.719 25.335 1.00 93.44 125 VAL A O 1
ATOM 963 N N . MET A 1 126 ? -21.853 -2.306 25.067 1.00 91.50 126 MET A N 1
ATOM 964 C CA . MET A 1 126 ? -21.721 -1.470 26.267 1.00 91.50 126 MET A CA 1
ATOM 965 C C . MET A 1 126 ? -22.584 -0.203 26.200 1.00 91.50 126 MET A C 1
ATOM 967 O O . MET A 1 126 ? -23.243 0.139 27.181 1.00 91.50 126 MET A O 1
ATOM 971 N N . ILE A 1 127 ? -22.610 0.472 25.049 1.00 92.00 127 ILE A N 1
ATOM 972 C CA . ILE A 1 127 ? -23.415 1.681 24.826 1.00 92.00 127 ILE A CA 1
ATOM 973 C C . ILE A 1 127 ? -24.911 1.363 24.928 1.00 92.00 127 ILE A C 1
ATOM 975 O O . ILE A 1 127 ? -25.631 2.067 25.629 1.00 92.00 127 ILE A O 1
ATOM 979 N N . VAL A 1 128 ? -25.366 0.267 24.309 1.00 92.19 128 VAL A N 1
ATOM 980 C CA . VAL A 1 128 ? -26.782 -0.145 24.324 1.00 92.19 128 VAL A CA 1
ATOM 981 C C . VAL A 1 128 ? -27.276 -0.486 25.734 1.00 92.19 128 VAL A C 1
ATOM 983 O O . VAL A 1 128 ? -28.429 -0.212 26.061 1.00 92.19 128 VAL A O 1
ATOM 986 N N . HIS A 1 129 ? -26.426 -1.062 26.588 1.00 94.69 129 HIS A N 1
ATOM 987 C CA . HIS A 1 129 ? -26.831 -1.460 27.942 1.00 94.69 129 HIS A CA 1
ATOM 988 C C . HIS A 1 129 ? -26.691 -0.344 28.986 1.00 94.69 129 HIS A C 1
ATOM 990 O O . HIS A 1 129 ? -27.288 -0.442 30.059 1.00 94.69 129 HIS A O 1
ATOM 996 N N . ALA A 1 130 ? -25.923 0.715 28.710 1.00 95.25 130 ALA A N 1
ATOM 997 C CA . ALA A 1 130 ? -25.648 1.767 29.681 1.00 95.25 130 ALA A CA 1
ATOM 998 C C . ALA A 1 130 ? -25.755 3.172 29.070 1.00 95.25 130 ALA A C 1
ATOM 1000 O O . ALA A 1 130 ? -24.798 3.702 28.506 1.00 95.25 130 ALA A O 1
ATOM 1001 N N . ALA A 1 131 ? -26.876 3.852 29.330 1.00 91.06 131 ALA A N 1
ATOM 1002 C CA . ALA A 1 131 ? -27.115 5.236 28.894 1.00 91.06 131 ALA A CA 1
ATOM 1003 C C . ALA A 1 131 ? -26.050 6.242 29.391 1.00 91.06 131 ALA A C 1
ATOM 1005 O O . ALA A 1 131 ? -25.844 7.297 28.790 1.00 91.06 131 ALA A O 1
ATOM 1006 N N . SER A 1 132 ? -25.356 5.940 30.497 1.00 94.62 132 SER A N 1
ATOM 1007 C CA . SER A 1 132 ? -24.214 6.743 30.961 1.00 94.62 132 SER A CA 1
ATOM 1008 C C . SER A 1 132 ? -22.995 6.608 30.040 1.00 94.62 132 SER A C 1
ATOM 1010 O O . SER A 1 132 ? -22.338 7.615 29.765 1.00 94.62 132 SER A O 1
ATOM 1012 N N . LEU A 1 133 ? -22.713 5.400 29.535 1.00 92.88 133 LEU A N 1
ATOM 1013 C CA . LEU A 1 133 ? -21.626 5.154 28.586 1.00 92.88 133 LEU A CA 1
ATOM 1014 C C . LEU A 1 133 ? -21.931 5.783 27.230 1.00 92.88 133 LEU A C 1
ATOM 1016 O O . LEU A 1 133 ? -21.058 6.442 26.682 1.00 92.88 133 LEU A O 1
ATOM 1020 N N . GLU A 1 134 ? -23.169 5.676 26.742 1.00 92.75 134 GLU A N 1
ATOM 1021 C CA . GLU A 1 134 ? -23.615 6.365 25.524 1.00 92.75 134 GLU A CA 1
ATOM 1022 C C . GLU A 1 134 ? -23.298 7.867 25.583 1.00 92.75 134 GLU A C 1
ATOM 1024 O O . GLU A 1 134 ? -22.538 8.390 24.770 1.00 92.75 134 GLU A O 1
ATOM 1029 N N . ARG A 1 135 ? -23.798 8.564 26.609 1.00 93.50 135 ARG A N 1
ATOM 1030 C CA . ARG A 1 135 ? -23.613 10.018 26.745 1.00 93.50 135 ARG A CA 1
ATOM 1031 C C . ARG A 1 135 ? -22.149 10.427 26.900 1.00 93.50 135 ARG A C 1
ATOM 1033 O O . ARG A 1 135 ? -21.783 11.520 26.477 1.00 93.50 135 ARG A O 1
ATOM 1040 N N . SER A 1 136 ? -21.329 9.573 27.512 1.00 94.12 136 SER A N 1
ATOM 1041 C CA . SER A 1 136 ? -19.924 9.884 27.794 1.00 94.12 136 SER A CA 1
ATOM 1042 C C . SER A 1 136 ? -19.007 9.563 26.616 1.00 94.12 136 SER A C 1
ATOM 1044 O O . SER A 1 136 ? -18.068 10.309 26.371 1.00 94.12 136 SER A O 1
ATOM 1046 N N . LEU A 1 137 ? -19.261 8.472 25.885 1.00 91.19 137 LEU A N 1
ATOM 1047 C CA . LEU A 1 137 ? -18.384 7.964 24.826 1.00 91.19 137 LEU A CA 1
ATOM 1048 C C . LEU A 1 137 ? -18.721 8.535 23.448 1.00 91.19 137 LEU A C 1
ATOM 1050 O O . LEU A 1 137 ? -17.805 8.732 22.654 1.00 91.19 137 LEU A O 1
ATOM 1054 N N . MET A 1 138 ? -19.991 8.855 23.169 1.00 90.44 138 MET A N 1
ATOM 1055 C CA . MET A 1 138 ? -20.416 9.373 21.859 1.00 90.44 138 MET A CA 1
ATOM 1056 C C . MET A 1 138 ? -19.599 10.586 21.373 1.00 90.44 138 MET A C 1
ATOM 1058 O O . MET A 1 138 ? -19.149 10.558 20.226 1.00 90.44 138 MET A O 1
ATOM 1062 N N . PRO A 1 139 ? -19.308 11.615 22.199 1.00 91.00 139 PRO A N 1
ATOM 1063 C CA . PRO A 1 139 ? -18.487 12.745 21.758 1.00 91.00 139 PRO A CA 1
ATOM 1064 C C . PRO A 1 139 ? -17.063 12.336 21.362 1.00 91.00 139 PRO A C 1
ATOM 1066 O O . PRO A 1 139 ? -16.536 12.825 20.365 1.00 91.00 139 PRO A O 1
ATOM 1069 N N . TRP A 1 140 ? -16.448 11.413 22.110 1.00 91.12 140 TRP A N 1
ATOM 1070 C CA . TRP A 1 140 ? -15.096 10.920 21.832 1.00 91.12 140 TRP A CA 1
ATOM 1071 C C . TRP A 1 140 ? -15.048 10.044 20.586 1.00 91.12 140 TRP A C 1
ATOM 1073 O O . TRP A 1 140 ? -14.110 10.152 19.798 1.00 91.12 140 TRP A O 1
ATOM 1083 N N . ILE A 1 141 ? -16.072 9.214 20.379 1.00 88.56 141 ILE A N 1
ATOM 1084 C CA . ILE A 1 141 ? -16.208 8.388 19.179 1.00 88.56 141 ILE A CA 1
ATOM 1085 C C . ILE A 1 141 ? -16.297 9.291 17.950 1.00 88.56 141 ILE A C 1
ATOM 1087 O O . ILE A 1 141 ? -15.500 9.136 17.029 1.00 88.56 141 ILE A O 1
ATOM 1091 N N . ILE A 1 142 ? -17.184 10.289 17.961 1.00 88.50 142 ILE A N 1
ATOM 1092 C CA . ILE A 1 142 ? -17.327 11.234 16.845 1.00 88.50 142 ILE A CA 1
ATOM 1093 C C . ILE A 1 142 ? -16.018 11.995 16.615 1.00 88.50 142 ILE A C 1
ATOM 1095 O O . ILE A 1 142 ? -15.550 12.073 15.480 1.00 88.50 142 ILE A O 1
ATOM 1099 N N . ALA A 1 143 ? -15.385 12.499 17.680 1.00 90.31 143 ALA A N 1
ATOM 1100 C CA . ALA A 1 143 ? -14.108 13.199 17.576 1.00 90.31 143 ALA A CA 1
ATOM 1101 C C . ALA A 1 143 ? -13.030 12.314 16.930 1.00 90.31 143 ALA A C 1
ATOM 1103 O O . ALA A 1 143 ? -12.310 12.774 16.041 1.00 90.31 143 ALA A O 1
ATOM 1104 N N . SER A 1 144 ? -12.965 11.032 17.305 1.00 88.19 144 SER A N 1
ATOM 1105 C CA . SER A 1 144 ? -11.990 10.089 16.756 1.00 88.19 144 SER A CA 1
ATOM 1106 C C . SER A 1 144 ? -12.094 9.951 15.237 1.00 88.19 144 SER A C 1
ATOM 1108 O O . SER A 1 144 ? -11.062 9.847 14.591 1.00 88.19 144 SER A O 1
ATOM 1110 N N . GLN A 1 145 ? -13.294 10.032 14.653 1.00 87.81 145 GLN A N 1
ATOM 1111 C CA . GLN A 1 145 ? -13.508 9.866 13.208 1.00 87.81 145 GLN A CA 1
ATOM 1112 C C . GLN A 1 145 ? -13.141 11.105 12.382 1.00 87.81 145 GLN A C 1
ATOM 1114 O O . GLN A 1 145 ? -13.071 11.041 11.157 1.00 87.81 145 GLN A O 1
ATOM 1119 N N . THR A 1 146 ? -12.890 12.242 13.032 1.00 90.12 146 THR A N 1
ATOM 1120 C CA . THR A 1 146 ? -12.475 13.471 12.338 1.00 90.12 146 THR A CA 1
ATOM 1121 C C . THR A 1 146 ? -10.966 13.538 12.102 1.00 90.12 146 THR A C 1
ATOM 1123 O O . THR A 1 146 ? -10.500 14.367 11.320 1.00 90.12 146 THR A O 1
ATOM 1126 N N . ILE A 1 147 ? -10.192 12.665 12.756 1.00 89.81 147 ILE A N 1
ATOM 1127 C CA . ILE A 1 147 ? -8.736 12.631 12.634 1.00 89.81 147 ILE A CA 1
ATOM 1128 C C . ILE A 1 147 ? -8.355 11.977 11.295 1.00 89.81 147 ILE A C 1
ATOM 1130 O O . ILE A 1 147 ? -8.698 10.818 11.057 1.00 89.81 147 ILE A O 1
ATOM 1134 N N . PRO A 1 148 ? -7.605 12.665 10.412 1.00 91.12 148 PRO A N 1
ATOM 1135 C CA . PRO A 1 148 ? -7.186 12.089 9.142 1.00 91.12 148 PRO A CA 1
ATOM 1136 C C . PRO A 1 148 ? -6.235 10.910 9.351 1.00 91.12 148 PRO A C 1
ATOM 1138 O O . PRO A 1 148 ? -5.207 11.036 10.023 1.00 91.12 148 PRO A O 1
ATOM 1141 N N . ILE A 1 149 ? -6.502 9.788 8.680 1.00 90.00 149 ILE A N 1
ATOM 1142 C CA . ILE A 1 149 ? -5.639 8.604 8.782 1.00 90.00 149 ILE A CA 1
ATOM 1143 C C . ILE A 1 149 ? -4.194 8.875 8.352 1.00 90.00 149 ILE A C 1
ATOM 1145 O O . ILE A 1 149 ? -3.262 8.322 8.934 1.00 90.00 149 ILE A O 1
ATOM 1149 N N . ILE A 1 150 ? -3.995 9.768 7.379 1.00 92.88 150 ILE A N 1
ATOM 1150 C CA . ILE A 1 150 ? -2.663 10.155 6.900 1.00 92.88 150 ILE A CA 1
ATOM 1151 C C . ILE A 1 150 ? -1.796 10.767 8.011 1.00 92.88 150 ILE A C 1
ATOM 1153 O O . ILE A 1 150 ? -0.578 10.625 7.969 1.00 92.88 150 ILE A O 1
ATOM 1157 N N . ALA A 1 151 ? -2.411 11.405 9.015 1.00 93.06 151 ALA A N 1
ATOM 1158 C CA . ALA A 1 151 ? -1.716 11.953 10.178 1.00 93.06 151 ALA A CA 1
ATOM 1159 C C . ALA A 1 151 ? -1.524 10.896 11.277 1.00 93.06 151 ALA A C 1
ATOM 1161 O O . ALA A 1 151 ? -0.509 10.893 11.970 1.00 93.06 151 ALA A O 1
ATOM 1162 N N . LEU A 1 152 ? -2.478 9.974 11.423 1.00 91.56 152 LEU A N 1
ATOM 1163 C CA . LEU A 1 152 ? -2.451 8.952 12.466 1.00 91.56 152 LEU A CA 1
ATOM 1164 C C . LEU A 1 152 ? -1.452 7.821 12.176 1.00 91.56 152 LEU A C 1
ATOM 1166 O O . LEU A 1 152 ? -0.750 7.375 13.081 1.00 91.56 152 LEU A O 1
ATOM 1170 N N . ALA A 1 153 ? -1.361 7.367 10.923 1.00 93.94 153 ALA A N 1
ATOM 1171 C CA . ALA A 1 153 ? -0.485 6.266 10.521 1.00 93.94 153 ALA A CA 1
ATOM 1172 C C . ALA A 1 153 ? 0.989 6.450 10.950 1.00 93.94 153 ALA A C 1
ATOM 1174 O O . ALA A 1 153 ? 1.520 5.546 11.603 1.00 93.94 153 ALA A O 1
ATOM 1175 N N . PRO A 1 154 ? 1.663 7.586 10.664 1.00 94.25 154 PRO A N 1
ATOM 1176 C CA . PRO A 1 154 ? 3.037 7.792 11.120 1.00 94.25 154 PRO A CA 1
ATOM 1177 C C . PRO A 1 154 ? 3.143 7.862 12.648 1.00 94.25 154 PRO A C 1
ATOM 1179 O O . PRO A 1 154 ? 4.092 7.320 13.209 1.00 94.25 154 PRO A O 1
ATOM 1182 N N . MET A 1 155 ? 2.160 8.456 13.336 1.00 95.31 155 MET A N 1
ATOM 1183 C CA . MET A 1 155 ? 2.152 8.529 14.802 1.00 95.31 155 MET A CA 1
ATOM 1184 C C . MET A 1 155 ? 2.077 7.142 15.446 1.00 95.31 155 MET A C 1
ATOM 1186 O O . MET A 1 155 ? 2.840 6.861 16.367 1.00 95.31 155 MET A O 1
ATOM 1190 N N . ILE A 1 156 ? 1.220 6.253 14.933 1.00 94.50 156 ILE A N 1
ATOM 1191 C CA . ILE A 1 156 ? 1.122 4.864 15.406 1.00 94.50 156 ILE A CA 1
ATOM 1192 C C . ILE A 1 156 ? 2.464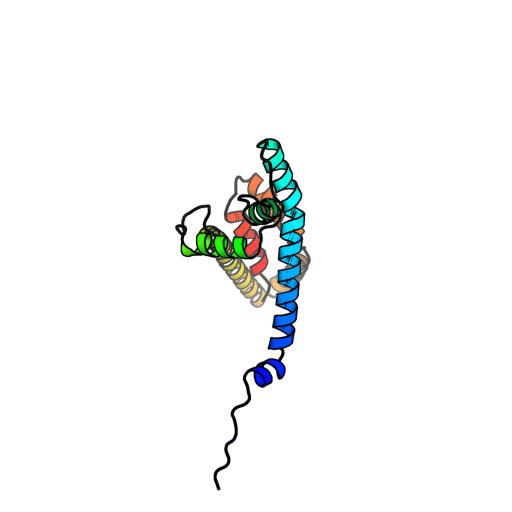 4.149 15.234 1.00 94.50 156 ILE A C 1
ATOM 1194 O O . ILE A 1 156 ? 2.953 3.535 16.178 1.00 94.50 156 ILE A O 1
ATOM 1198 N N . VAL A 1 157 ? 3.085 4.251 14.055 1.00 95.38 157 VAL A N 1
ATOM 1199 C CA . VAL A 1 157 ? 4.375 3.596 13.788 1.00 95.38 157 VAL A CA 1
ATOM 1200 C C . VAL A 1 157 ? 5.462 4.109 14.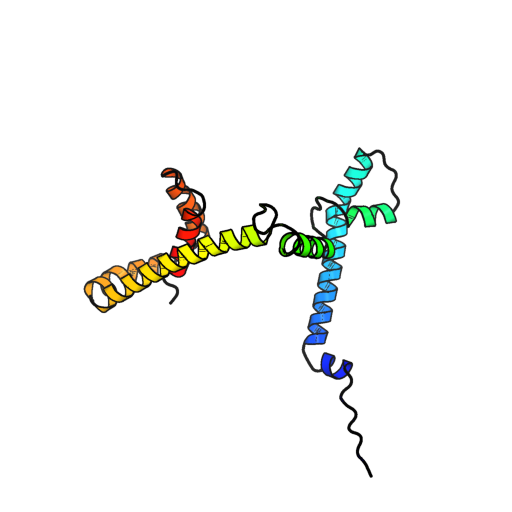733 1.00 95.38 157 VAL A C 1
ATOM 1202 O O . VAL A 1 157 ? 6.199 3.302 15.291 1.00 95.38 157 VAL A O 1
ATOM 1205 N N . VAL A 1 158 ? 5.547 5.425 14.953 1.00 95.62 158 VAL A N 1
ATOM 1206 C CA . VAL A 1 158 ? 6.548 6.023 15.849 1.00 95.62 158 VAL A CA 1
ATOM 1207 C C . VAL A 1 158 ? 6.343 5.575 17.293 1.00 95.62 158 VAL A C 1
ATOM 1209 O O . VAL A 1 158 ? 7.303 5.142 17.923 1.00 95.62 158 VAL A O 1
ATOM 1212 N N . ILE A 1 159 ? 5.110 5.635 17.805 1.00 95.75 159 ILE A N 1
ATOM 1213 C CA . ILE A 1 159 ? 4.799 5.232 19.183 1.00 95.75 159 ILE A CA 1
ATOM 1214 C C . ILE A 1 159 ? 5.116 3.751 19.381 1.00 95.75 159 ILE A C 1
ATOM 1216 O O . ILE A 1 159 ? 5.788 3.390 20.337 1.00 95.75 159 ILE A O 1
ATOM 1220 N N . MET A 1 160 ? 4.682 2.883 18.467 1.00 95.25 160 MET A N 1
ATOM 1221 C CA . MET A 1 160 ? 4.921 1.442 18.591 1.00 95.25 160 MET A CA 1
ATOM 1222 C C . MET A 1 160 ? 6.408 1.090 18.491 1.00 95.25 160 MET A C 1
ATOM 1224 O O . MET A 1 160 ? 6.878 0.220 19.222 1.00 95.25 160 MET A O 1
ATOM 1228 N N . ASN A 1 161 ? 7.169 1.819 17.673 1.00 95.12 161 ASN A N 1
ATOM 1229 C CA . ASN A 1 161 ? 8.615 1.650 17.580 1.00 95.12 161 ASN A CA 1
ATOM 1230 C C . ASN A 1 161 ? 9.346 2.025 18.887 1.00 95.12 161 ASN A C 1
ATOM 1232 O O . ASN A 1 161 ? 10.383 1.443 19.177 1.00 95.12 161 ASN A O 1
ATOM 1236 N N . GLN A 1 162 ? 8.807 2.935 19.712 1.00 95.81 162 GLN A N 1
ATOM 1237 C CA . GLN A 1 162 ? 9.372 3.228 21.045 1.00 95.81 162 GLN A CA 1
ATOM 1238 C C . GLN A 1 162 ? 9.281 2.040 22.013 1.00 95.81 162 GLN A C 1
ATOM 1240 O O . GLN A 1 162 ? 10.024 1.995 22.989 1.00 95.81 162 GLN A O 1
ATOM 1245 N N . PHE A 1 163 ? 8.384 1.091 21.745 1.00 94.94 163 PHE A N 1
ATOM 1246 C CA . PHE A 1 163 ? 8.213 -0.142 22.514 1.00 94.94 163 PHE A CA 1
ATOM 1247 C C . PHE A 1 163 ? 8.818 -1.365 21.800 1.00 94.94 163 PHE A C 1
ATOM 1249 O O . PHE A 1 163 ? 8.414 -2.490 22.083 1.00 94.94 163 PHE A O 1
ATOM 1256 N N . ASP A 1 164 ? 9.724 -1.158 20.834 1.00 94.38 164 ASP A N 1
ATOM 1257 C CA . ASP A 1 164 ? 10.329 -2.203 19.990 1.00 94.38 164 ASP A CA 1
ATOM 1258 C C . ASP A 1 164 ? 9.307 -3.037 19.183 1.00 94.38 164 ASP A C 1
ATOM 1260 O O . ASP A 1 164 ? 9.593 -4.143 18.712 1.00 94.38 164 ASP A O 1
ATOM 1264 N N . VAL A 1 165 ? 8.098 -2.503 18.967 1.00 94.56 165 VAL A N 1
ATOM 1265 C CA . VAL A 1 165 ? 7.038 -3.171 18.206 1.00 94.56 165 VAL A CA 1
ATOM 1266 C C . VAL A 1 165 ? 7.079 -2.729 16.746 1.00 94.56 165 VAL A C 1
ATOM 1268 O O . VAL A 1 165 ? 6.741 -1.598 16.397 1.00 94.56 165 VAL A O 1
ATOM 1271 N N . THR A 1 166 ? 7.436 -3.660 15.861 1.00 92.06 166 THR A N 1
ATOM 1272 C CA . THR A 1 166 ? 7.541 -3.422 14.414 1.00 92.06 166 THR A CA 1
ATOM 1273 C C . THR A 1 166 ? 6.811 -4.502 13.602 1.00 92.06 166 THR A C 1
ATOM 1275 O O . THR A 1 166 ? 6.190 -5.418 14.144 1.00 92.06 166 THR A O 1
ATOM 1278 N N . GLY A 1 167 ? 6.831 -4.388 12.271 1.00 90.38 167 GLY A N 1
ATOM 1279 C CA . GLY A 1 167 ? 6.302 -5.423 11.380 1.00 90.38 167 GLY A CA 1
ATOM 1280 C C . GLY A 1 167 ? 4.784 -5.367 11.197 1.00 90.38 167 GLY A C 1
ATOM 1281 O O . GLY A 1 167 ? 4.253 -4.371 10.702 1.00 90.38 167 GLY A O 1
ATOM 1282 N N . ILE A 1 168 ? 4.094 -6.469 11.509 1.00 93.19 168 ILE A N 1
ATOM 1283 C CA . ILE A 1 168 ? 2.654 -6.618 11.253 1.00 93.19 168 ILE A CA 1
ATOM 1284 C C . ILE A 1 168 ? 1.798 -5.792 12.212 1.00 93.19 168 ILE A C 1
ATOM 1286 O O . ILE A 1 168 ? 0.765 -5.266 11.804 1.00 93.19 168 ILE A O 1
ATOM 1290 N N . VAL A 1 169 ? 2.242 -5.624 13.460 1.00 94.38 169 VAL A N 1
ATOM 1291 C CA . VAL A 1 169 ? 1.411 -5.040 14.519 1.00 94.38 169 VAL A CA 1
ATOM 1292 C C . VAL A 1 169 ? 1.023 -3.589 14.208 1.00 94.38 169 VAL A C 1
ATOM 1294 O O . VAL A 1 169 ? -0.171 -3.311 14.233 1.00 94.38 169 VAL A O 1
ATOM 1297 N N . PRO A 1 170 ? 1.931 -2.674 13.800 1.00 94.75 170 PRO A N 1
ATOM 1298 C CA . PRO A 1 170 ? 1.523 -1.313 13.438 1.00 94.75 170 PRO A CA 1
ATOM 1299 C C . PRO A 1 170 ? 0.521 -1.264 12.278 1.00 94.75 170 PRO A C 1
ATOM 1301 O O . PRO A 1 170 ? -0.429 -0.485 12.310 1.00 94.75 170 PRO A O 1
ATOM 1304 N N . LYS A 1 171 ? 0.684 -2.135 11.273 1.00 94.75 171 LYS A N 1
ATOM 1305 C CA . LYS A 1 171 ? -0.228 -2.220 10.121 1.00 94.75 171 LYS A CA 1
ATOM 1306 C C . LYS A 1 171 ? -1.606 -2.733 10.540 1.00 94.75 171 LYS A C 1
ATOM 1308 O O . LYS A 1 171 ? -2.620 -2.176 10.126 1.00 94.75 171 LYS A O 1
ATOM 1313 N N . ALA A 1 172 ? -1.633 -3.754 11.394 1.00 95.69 172 ALA A N 1
ATOM 1314 C CA . ALA A 1 172 ? -2.858 -4.305 11.948 1.00 95.69 172 ALA A CA 1
ATOM 1315 C C . ALA A 1 172 ? -3.571 -3.300 12.860 1.00 95.69 172 ALA A C 1
ATOM 1317 O O . ALA A 1 172 ? -4.783 -3.174 12.759 1.00 95.69 172 ALA A O 1
ATOM 1318 N N . THR A 1 173 ? -2.852 -2.520 13.674 1.00 94.62 173 THR A N 1
ATOM 1319 C CA . THR A 1 173 ? -3.432 -1.450 14.506 1.00 94.62 173 THR A CA 1
ATOM 1320 C C . THR A 1 173 ? -4.094 -0.368 13.656 1.00 94.62 173 THR A C 1
ATOM 1322 O O . THR A 1 173 ? -5.218 0.040 13.944 1.00 94.62 173 THR A O 1
ATOM 1325 N N . ILE A 1 174 ? -3.436 0.073 12.577 1.00 93.62 174 ILE A N 1
ATOM 1326 C CA . ILE A 1 174 ? -4.017 1.042 11.634 1.00 93.62 174 ILE A CA 1
ATOM 1327 C C . ILE A 1 174 ? -5.284 0.460 10.989 1.00 93.62 174 ILE A C 1
ATOM 1329 O O . ILE A 1 174 ? -6.315 1.128 10.933 1.00 93.62 174 ILE A O 1
ATOM 1333 N N . SER A 1 175 ? -5.232 -0.800 10.547 1.00 94.06 175 SER A N 1
ATOM 1334 C CA . SER A 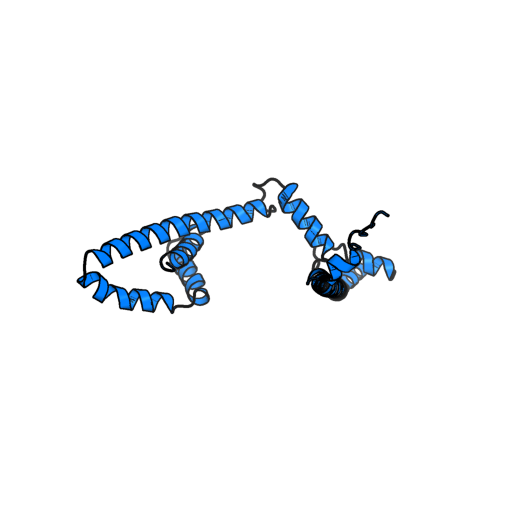1 17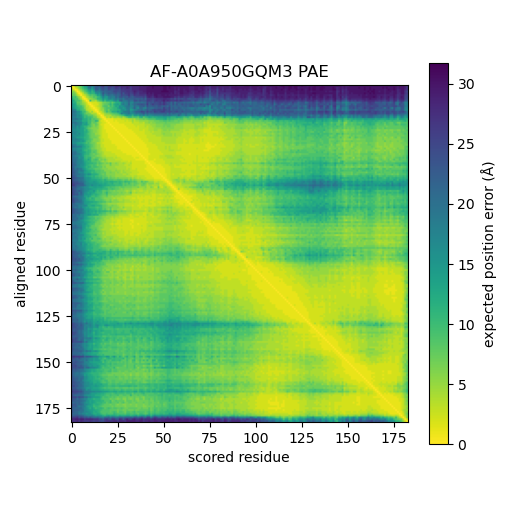5 ? -6.401 -1.482 9.987 1.00 94.06 175 SER A CA 1
ATOM 1335 C C . SER A 1 175 ? -7.516 -1.675 11.022 1.00 94.06 175 SER A C 1
ATOM 1337 O O . SER A 1 175 ? -8.687 -1.542 10.677 1.00 94.06 175 SER A O 1
ATOM 1339 N N . ALA A 1 176 ? -7.179 -1.946 12.284 1.00 93.25 176 ALA A N 1
ATOM 1340 C CA . ALA A 1 176 ? -8.140 -2.072 13.372 1.00 93.25 176 ALA A CA 1
ATOM 1341 C C . ALA A 1 176 ? -8.873 -0.756 13.598 1.00 93.25 176 ALA A C 1
ATOM 1343 O O . ALA A 1 176 ? -10.099 -0.754 13.596 1.00 93.25 176 ALA A O 1
ATOM 1344 N N . TYR A 1 177 ? -8.140 0.356 13.685 1.00 90.31 177 TYR A N 1
ATOM 1345 C CA . TYR A 1 177 ? -8.716 1.692 13.811 1.00 90.31 177 TYR A CA 1
ATOM 1346 C C . TYR A 1 177 ? -9.669 2.029 12.652 1.00 90.31 177 TYR A C 1
ATOM 1348 O O . TYR A 1 177 ? -10.762 2.533 12.894 1.00 90.31 177 TYR A O 1
ATOM 1356 N N . LEU A 1 178 ? -9.311 1.673 11.411 1.00 89.00 178 LEU A N 1
ATOM 1357 C CA . LEU A 1 178 ? -10.194 1.842 10.249 1.00 89.00 178 LEU A CA 1
ATOM 1358 C C . LEU A 1 178 ? -11.474 1.004 10.328 1.00 89.00 178 LEU A C 1
ATOM 1360 O O . LEU A 1 178 ? -12.536 1.458 9.916 1.00 89.00 178 LEU A O 1
ATOM 1364 N N . SER A 1 179 ? -11.374 -0.227 10.824 1.00 88.62 179 SER A N 1
ATOM 1365 C CA . SER A 1 179 ? -12.512 -1.151 10.921 1.00 88.62 179 SER A CA 1
ATOM 1366 C C . SER A 1 179 ? -13.345 -0.997 12.197 1.00 88.62 179 SER A C 1
ATOM 1368 O O . SER A 1 179 ? -14.418 -1.579 12.292 1.00 88.62 179 SER A O 1
ATOM 1370 N N . PHE A 1 180 ? -12.857 -0.237 13.178 1.00 79.06 180 PHE A N 1
ATOM 1371 C CA . PHE A 1 180 ? -13.446 -0.131 14.511 1.00 79.06 180 PHE A CA 1
ATOM 1372 C C . PHE A 1 180 ? -14.828 0.534 14.511 1.00 79.06 180 PHE A C 1
ATOM 1374 O O . PHE A 1 180 ? -15.631 0.224 15.387 1.00 79.06 180 PHE A O 1
ATOM 1381 N N . PHE A 1 181 ? -15.114 1.431 13.557 1.00 65.88 181 PHE A N 1
ATOM 1382 C CA . PHE A 1 181 ? -16.360 2.209 13.575 1.00 65.88 181 PHE A CA 1
ATOM 1383 C C . PHE A 1 181 ? -16.934 2.727 12.224 1.00 65.88 181 PHE A C 1
ATOM 1385 O O . PHE A 1 181 ? -17.518 3.809 12.214 1.00 65.88 181 PHE A O 1
ATOM 1392 N N . PRO A 1 182 ? -16.815 2.039 11.067 1.00 56.25 182 PRO A N 1
ATOM 1393 C CA . PRO A 1 182 ? -17.521 2.458 9.850 1.00 56.25 182 PRO A CA 1
ATOM 1394 C C . PRO A 1 182 ? -18.962 1.913 9.706 1.00 56.25 182 PRO A C 1
ATOM 1396 O O . PRO A 1 182 ? -19.565 2.158 8.661 1.00 56.25 182 PRO A O 1
ATOM 1399 N N . VAL A 1 183 ? -19.508 1.169 10.685 1.00 43.62 183 VAL A N 1
ATOM 1400 C CA . VAL A 1 183 ? -20.837 0.508 10.604 1.00 43.62 183 VAL A CA 1
ATOM 1401 C C . VAL A 1 183 ? -21.845 1.130 11.560 1.00 43.62 183 VAL A C 1
ATOM 1403 O O . VAL A 1 183 ? -21.510 1.236 12.760 1.00 43.62 183 VAL A O 1
#

Foldseek 3Di:
DDDDPPDPDPVCVCVVDCNVVVVVVVVVVLVVLLVCLLVQQQVVQVVVCVVVVHDDDPVRSSVCSQDDPDGPRHRPVSVVVLLCCQDPVDDCCDPSHPNVVVVLLVVLLVLLLVLLVVLLVVLVVVVVVDVVSVVVCVVVVVVLVVDDLVVVLVVLQVVCVVVVHDRSVSSSNSSNSVNNDPD

Mean predicted aligned error: 8.56 Å

pLDDT: mean 89.37, std 10.18, range [43.62, 97.38]

Secondary structure (DSSP, 8-state):
-----PPPPHHHHHHSSTHHHHHHHHHHHHHHHHHHHHHHHHHHHHHHHHHTT----HHHHHHHHHS-SS-SS--HHHHHHHHHIIIIIS-TTSTT-HHHHHHHHHHHHHHHHHHHHHHHHHHHHHHHH-HHHHHHHHHHHHHHHTS-HHHHHHHHHHHHHHTT--THHHHHHHHHHHHSS--

Sequence (183 aa):
MSTERGAPRLLQRLSAGNAFPIFVVVFFILIIWYVAAFFMNLDLQRDAFANADQAYSTSDLVEGTMSQDRPRLPAPHQIAAEIDKTVFELSPSSKRSLVYHGAVTLEATLLGFAIGSALGMLLAVMIVHAASLERSLMPWIIASQTIPIIALAPMIVVIMNQFDVTGIVPKATISAYLSFFPV

Solvent-accessible surface area (backbone atoms only — not comparable to full-atom values): 10176 Å² total; per-residue (Å²): 138,85,82,80,79,75,74,81,52,70,67,59,63,38,66,74,46,67,58,46,64,50,50,54,51,52,51,51,51,52,52,52,47,49,55,47,18,42,64,62,15,38,62,61,42,52,52,53,31,60,78,62,75,50,91,75,54,76,64,55,49,56,52,51,30,68,66,50,95,79,51,80,41,73,34,72,68,56,51,54,52,50,48,50,40,21,59,69,69,39,56,59,85,35,96,77,12,53,49,29,56,49,48,56,51,47,50,20,42,52,53,5,35,53,52,10,42,51,53,30,51,53,49,50,54,49,31,76,76,28,72,69,49,36,71,63,44,52,63,54,54,57,55,58,73,70,57,57,62,85,65,46,53,61,52,48,44,53,57,36,46,76,72,78,46,65,79,56,57,49,52,13,52,53,32,11,64,63,44,30,70,81,122